Protein AF-A0A8H7IR29-F1 (afdb_monomer)

Secondary structure (DSSP, 8-state):
-HHHHIIIIIHHHHTSS--TT-HHHHHHHHTTT-HHHHHHHHHHHHHHHHHHTT----SHHHHHHHHHHHHHHHHTSHHHHTSHHHHHHHHHHHHHHHHTT-TTHHHHHHHHHHHHHH-S--TTS-HHHHHHHHHHHHHHHHHH-PPPPHHHHHHHSTT-TTTS-GGGSPPPPPPPPPP---PPPPP-PPPPPPPPPPPPPPPPPPPPPPP-

Radius of gyration: 26.42 Å; Cα contacts (8 Å, |Δi|>4): 183; chains: 1; bounding box: 78×37×74 Å

Solvent-accessible surface area (backbone atoms only — not comparable to full-atom values): 12699 Å² total; per-residue (Å²): 110,50,70,56,46,30,60,69,46,46,38,32,57,76,66,77,55,77,58,94,81,52,52,65,53,56,50,61,66,55,28,80,84,23,65,26,29,40,23,14,50,44,13,32,27,38,47,51,50,19,59,74,68,73,45,84,74,82,58,20,66,59,25,40,55,50,13,52,55,43,46,56,58,36,59,74,36,78,75,53,46,72,34,67,58,48,51,51,22,40,52,32,47,20,52,37,23,52,76,66,74,38,79,63,22,59,60,34,47,52,49,50,54,52,51,57,73,69,46,94,70,68,85,83,53,56,27,56,58,48,38,55,50,44,55,52,46,53,53,50,22,73,76,68,74,49,80,72,57,70,74,53,52,58,42,67,37,80,89,40,74,74,43,34,45,71,92,73,54,79,77,76,80,76,76,78,78,76,81,82,74,83,73,76,89,77,78,88,73,80,80,79,80,81,82,82,81,81,80,84,82,77,82,80,84,81,80,80,82,87,82,132

Sequence (212 aa):
MLLWHWTDEIARIALAVDYEGNGYRRLVAMCVENEGLLSAMLAVAASHRSKWMRATDTESSKYARKAIRHLQSQLQTPAAAKGEGVLATMLCLTSYEVFNGSRKWMMHYRAVAGWIRSQKDTSTLDPFFKTWIAMIETQMALNTGASLLPEIESWLDVGQSHAIDPFFHPAPPSPPPPPSTTAPPSSKTKSPPPPPAPPPRSASPSSPPPRH

InterPro domains:
  IPR021858 Fungal transcription factor [PF11951] (2-165)

Structure (mmCIF, N/CA/C/O backbone):
data_AF-A0A8H7IR29-F1
#
_entry.id   AF-A0A8H7IR29-F1
#
loop_
_atom_site.group_PDB
_atom_site.id
_atom_site.type_symbol
_atom_site.label_atom_id
_atom_site.label_alt_id
_atom_site.label_comp_id
_atom_site.label_asym_id
_atom_site.label_entity_id
_atom_site.label_seq_id
_atom_site.pdbx_PDB_ins_code
_atom_site.Cartn_x
_atom_site.Cartn_y
_atom_site.Cartn_z
_atom_site.occupancy
_atom_site.B_iso_or_equiv
_atom_site.auth_seq_id
_atom_site.auth_comp_id
_atom_site.auth_asym_id
_atom_site.auth_atom_id
_atom_site.pdbx_PDB_model_num
ATOM 1 N N . MET A 1 1 ? 3.673 -16.170 -13.861 1.00 77.69 1 MET A N 1
ATOM 2 C CA . MET A 1 1 ? 5.004 -15.641 -13.478 1.00 77.69 1 MET A CA 1
ATOM 3 C C . MET A 1 1 ? 4.956 -14.443 -12.527 1.00 77.69 1 MET A C 1
ATOM 5 O O . MET A 1 1 ? 5.696 -14.480 -11.565 1.00 77.69 1 MET A O 1
ATOM 9 N N . LEU A 1 2 ? 4.152 -13.387 -12.739 1.00 86.88 2 LEU A N 1
ATOM 10 C CA . LEU A 1 2 ? 4.190 -12.204 -11.848 1.00 86.88 2 LEU A CA 1
ATOM 11 C C . LEU A 1 2 ? 3.653 -12.456 -10.427 1.00 86.88 2 LEU A C 1
ATOM 13 O O . LEU A 1 2 ? 4.249 -11.975 -9.476 1.00 86.88 2 LEU A O 1
ATOM 17 N N . LEU A 1 3 ? 2.584 -13.245 -10.270 1.00 86.06 3 LEU A N 1
ATOM 18 C CA . LEU A 1 3 ? 2.113 -13.674 -8.942 1.00 86.06 3 LEU A CA 1
ATOM 19 C C . LEU A 1 3 ? 3.141 -14.548 -8.209 1.00 86.06 3 LEU A C 1
ATOM 21 O O . LEU A 1 3 ? 3.293 -14.428 -7.005 1.00 86.06 3 LEU A O 1
ATOM 25 N N . TRP A 1 4 ? 3.886 -15.374 -8.943 1.00 86.81 4 TRP A N 1
ATOM 26 C CA . TRP A 1 4 ? 4.991 -16.151 -8.377 1.00 86.81 4 TRP A CA 1
ATOM 27 C C . TRP A 1 4 ? 6.163 -15.244 -7.962 1.00 86.81 4 TRP A C 1
ATOM 29 O O . TRP A 1 4 ? 6.679 -15.343 -6.859 1.00 86.81 4 TRP A O 1
ATOM 39 N N . HIS A 1 5 ? 6.507 -14.254 -8.793 1.00 86.69 5 HIS A N 1
ATOM 40 C CA . HIS A 1 5 ? 7.482 -13.217 -8.430 1.00 86.69 5 HIS A CA 1
ATOM 41 C C . HIS A 1 5 ? 7.055 -12.436 -7.173 1.00 86.69 5 HIS A C 1
ATOM 43 O O . HIS A 1 5 ? 7.892 -12.021 -6.376 1.00 86.69 5 HIS A O 1
ATOM 49 N N . TRP A 1 6 ? 5.749 -12.240 -6.971 1.00 84.75 6 TRP A N 1
ATOM 50 C CA . TRP A 1 6 ? 5.234 -11.640 -5.744 1.00 84.75 6 TRP A CA 1
ATOM 51 C C . TRP A 1 6 ? 5.513 -12.511 -4.513 1.00 84.75 6 TRP A C 1
ATOM 53 O O . TRP A 1 6 ? 6.040 -12.005 -3.525 1.00 84.75 6 TRP A O 1
ATOM 63 N N . THR A 1 7 ? 5.167 -13.800 -4.557 1.00 82.81 7 THR A N 1
ATOM 64 C CA . THR A 1 7 ? 5.298 -14.695 -3.396 1.00 82.81 7 THR A CA 1
ATOM 65 C C . THR A 1 7 ? 6.744 -14.972 -3.008 1.00 82.81 7 THR A C 1
ATOM 67 O O . THR A 1 7 ? 7.029 -15.088 -1.814 1.00 82.81 7 THR A O 1
ATOM 70 N N . ASP A 1 8 ? 7.636 -15.050 -3.995 1.00 83.19 8 ASP A N 1
ATOM 71 C CA . ASP A 1 8 ? 9.005 -15.533 -3.794 1.00 83.19 8 ASP A CA 1
ATOM 72 C C . ASP A 1 8 ? 9.995 -14.382 -3.570 1.00 83.19 8 ASP A C 1
ATOM 74 O O . ASP A 1 8 ? 10.921 -14.505 -2.769 1.00 83.19 8 ASP A O 1
ATOM 78 N N . GLU A 1 9 ? 9.771 -13.226 -4.207 1.00 84.25 9 GLU A N 1
ATOM 79 C CA . GLU A 1 9 ? 10.675 -12.077 -4.086 1.00 84.25 9 GLU A CA 1
ATOM 80 C C . GLU A 1 9 ? 10.049 -10.910 -3.327 1.00 84.25 9 GLU A C 1
ATOM 82 O O . GLU A 1 9 ? 10.620 -10.444 -2.342 1.00 84.25 9 GLU A O 1
ATOM 87 N N . ILE A 1 10 ? 8.869 -10.426 -3.738 1.00 82.25 10 ILE A N 1
ATOM 88 C CA . ILE A 1 10 ? 8.284 -9.223 -3.117 1.00 82.25 10 ILE A CA 1
ATOM 89 C C . ILE A 1 10 ? 7.940 -9.463 -1.654 1.00 82.25 10 ILE A C 1
ATOM 91 O O . ILE A 1 10 ? 8.348 -8.669 -0.812 1.00 82.25 10 ILE A O 1
ATOM 95 N N . ALA A 1 11 ? 7.217 -10.543 -1.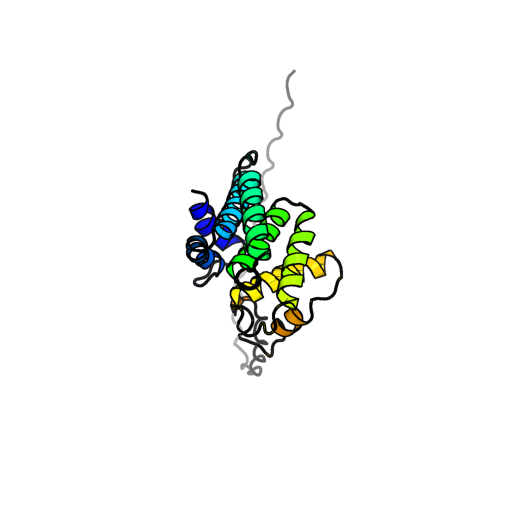345 1.00 77.06 11 ALA A N 1
ATOM 96 C CA . ALA A 1 11 ? 6.813 -10.839 0.024 1.00 77.06 11 ALA A CA 1
ATOM 97 C C . ALA A 1 11 ? 8.036 -10.921 0.948 1.00 77.06 11 ALA A C 1
ATOM 99 O O . ALA A 1 11 ? 8.026 -10.353 2.036 1.00 77.06 11 ALA A O 1
ATOM 100 N N . ARG A 1 12 ? 9.117 -11.544 0.473 1.00 70.69 12 ARG A N 1
ATOM 101 C CA . ARG A 1 12 ? 10.380 -11.678 1.198 1.00 70.69 12 ARG A CA 1
ATOM 102 C C . ARG A 1 12 ? 11.081 -10.338 1.438 1.00 70.69 12 ARG A C 1
ATOM 104 O O . ARG A 1 12 ? 11.558 -10.071 2.537 1.00 70.69 12 ARG A O 1
ATOM 111 N N . ILE A 1 13 ? 11.170 -9.500 0.407 1.00 69.31 13 ILE A N 1
ATOM 112 C CA . ILE A 1 13 ? 11.944 -8.250 0.448 1.00 69.31 13 ILE A CA 1
ATOM 113 C C . ILE A 1 13 ? 11.177 -7.137 1.170 1.00 69.31 13 ILE A C 1
ATOM 115 O O . ILE A 1 13 ? 11.799 -6.295 1.813 1.00 69.31 13 ILE A O 1
ATOM 119 N N . ALA A 1 14 ? 9.843 -7.139 1.112 1.00 67.19 14 ALA A N 1
ATOM 120 C CA . ALA A 1 14 ? 9.012 -6.069 1.662 1.00 67.19 14 ALA A CA 1
ATOM 121 C C . ALA A 1 14 ? 9.176 -5.862 3.179 1.00 67.19 14 ALA A C 1
ATOM 123 O O . ALA A 1 14 ? 8.966 -4.749 3.654 1.00 67.19 14 ALA A O 1
ATOM 124 N N . LEU A 1 15 ? 9.580 -6.899 3.920 1.00 59.56 15 LEU A N 1
ATOM 125 C CA . LEU A 1 15 ? 9.860 -6.825 5.360 1.00 59.56 15 LEU A CA 1
ATOM 126 C C . LEU A 1 15 ? 11.352 -6.970 5.691 1.00 59.56 15 LEU A C 1
ATOM 128 O O . LEU A 1 15 ? 11.711 -6.953 6.862 1.00 59.56 15 LEU A O 1
ATOM 132 N N . ALA A 1 16 ? 12.218 -7.159 4.685 1.00 58.47 16 ALA A N 1
ATOM 133 C CA . ALA A 1 16 ? 13.630 -7.553 4.825 1.00 58.47 16 ALA A CA 1
ATOM 134 C C . ALA A 1 16 ? 13.888 -8.831 5.666 1.00 58.47 16 ALA A C 1
ATOM 136 O O . ALA A 1 16 ? 15.036 -9.254 5.801 1.00 58.47 16 ALA A O 1
ATOM 137 N N . VAL A 1 17 ? 12.833 -9.468 6.180 1.00 58.56 17 VAL A N 1
ATOM 138 C CA . VAL A 1 17 ? 12.831 -10.684 6.991 1.00 58.56 17 VAL A CA 1
ATOM 139 C C . VAL A 1 17 ? 11.785 -11.626 6.405 1.00 58.56 17 VAL A C 1
ATOM 141 O O . VAL A 1 17 ? 10.609 -11.275 6.296 1.00 58.56 17 VAL A O 1
ATOM 144 N N . ASP A 1 18 ? 12.218 -12.827 6.021 1.00 65.31 18 ASP A N 1
ATOM 145 C CA . ASP A 1 18 ? 11.315 -13.880 5.566 1.00 65.31 18 ASP A CA 1
ATOM 146 C C . ASP A 1 18 ? 10.948 -14.796 6.727 1.00 65.31 18 ASP A C 1
ATOM 148 O O . ASP A 1 18 ? 11.817 -15.480 7.266 1.00 65.31 18 ASP A O 1
ATOM 152 N N . TYR A 1 19 ? 9.677 -14.822 7.113 1.00 67.19 19 TYR A N 1
ATOM 153 C CA . TYR A 1 19 ? 9.194 -15.708 8.166 1.00 67.19 19 TYR A CA 1
ATOM 154 C C . TYR A 1 19 ? 7.839 -16.316 7.810 1.00 6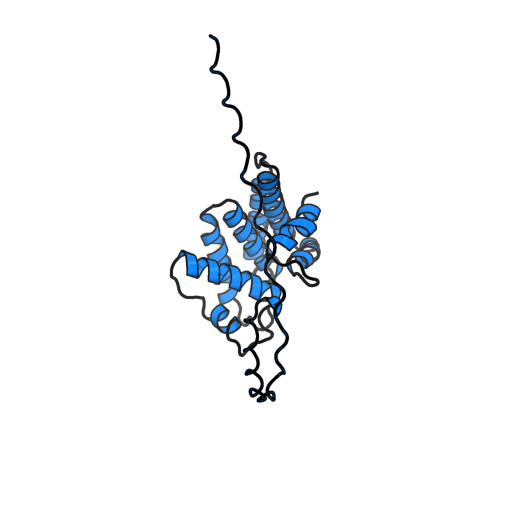7.19 19 TYR A C 1
ATOM 156 O O . TYR A 1 19 ? 7.070 -15.799 6.985 1.00 67.19 19 TYR A O 1
ATOM 164 N N . GLU A 1 20 ? 7.561 -17.457 8.437 1.00 63.69 20 GLU A N 1
ATOM 165 C CA . GLU A 1 20 ? 6.260 -18.109 8.379 1.00 63.69 20 GLU A CA 1
ATOM 166 C C . GLU A 1 20 ? 5.213 -17.198 9.032 1.00 63.69 20 GLU A C 1
ATOM 168 O O . GLU A 1 20 ? 5.368 -16.785 10.176 1.00 63.69 20 GLU A O 1
ATOM 173 N N . GLY A 1 21 ? 4.165 -16.842 8.286 1.00 69.31 21 GLY A N 1
ATOM 174 C CA . GLY A 1 21 ? 3.166 -15.862 8.730 1.00 69.31 21 GLY A CA 1
ATOM 175 C C . GLY A 1 21 ? 3.301 -14.472 8.104 1.00 69.31 21 GLY A C 1
ATOM 176 O O . GLY A 1 21 ? 2.428 -13.637 8.325 1.00 69.31 21 GLY A O 1
ATOM 177 N N . ASN A 1 22 ? 4.307 -14.236 7.254 1.00 74.25 22 ASN A N 1
ATOM 178 C CA . ASN A 1 22 ? 4.426 -13.007 6.469 1.00 74.25 22 ASN A CA 1
ATOM 179 C C . ASN A 1 22 ? 3.114 -12.674 5.722 1.00 74.25 22 ASN A C 1
ATOM 181 O O . ASN A 1 22 ? 2.729 -13.340 4.749 1.00 74.25 22 ASN A O 1
ATOM 185 N N . GLY A 1 23 ? 2.442 -11.606 6.160 1.00 80.06 23 GLY A N 1
ATOM 186 C CA . GLY A 1 23 ? 1.114 -11.241 5.672 1.00 80.06 23 GLY A CA 1
ATOM 187 C C . GLY A 1 23 ? 1.055 -10.857 4.190 1.00 80.06 23 GLY A C 1
ATOM 188 O O . GLY A 1 23 ? 0.001 -11.007 3.573 1.00 80.06 23 GLY A O 1
ATOM 189 N N . TYR A 1 24 ? 2.179 -10.503 3.552 1.00 84.56 24 TYR A N 1
ATOM 190 C CA . TYR A 1 24 ? 2.210 -10.232 2.108 1.00 84.56 24 TYR A CA 1
ATOM 191 C C . TYR A 1 24 ? 1.842 -11.460 1.266 1.00 84.56 24 TYR A C 1
ATOM 193 O O . TYR A 1 24 ? 1.309 -11.311 0.162 1.00 84.56 24 TYR A O 1
ATOM 201 N N . ARG A 1 25 ? 2.086 -12.681 1.769 1.00 85.25 25 ARG A N 1
ATOM 202 C CA . ARG A 1 25 ? 1.675 -13.921 1.085 1.00 85.25 25 ARG A CA 1
ATOM 203 C C . ARG A 1 25 ? 0.167 -14.147 1.169 1.00 85.25 25 ARG A C 1
ATOM 205 O O . ARG A 1 25 ? -0.431 -14.616 0.203 1.00 85.25 25 ARG A O 1
ATOM 212 N N . ARG A 1 26 ? -0.466 -13.751 2.281 1.00 84.31 26 ARG A N 1
ATOM 213 C CA . ARG A 1 26 ? -1.921 -13.883 2.495 1.00 84.31 26 ARG A CA 1
ATOM 214 C C . ARG A 1 26 ? -2.735 -13.049 1.499 1.00 84.31 26 ARG A C 1
ATOM 216 O O . ARG A 1 26 ? -3.844 -13.440 1.144 1.00 84.31 26 ARG A O 1
ATOM 223 N N . LEU A 1 27 ? -2.161 -11.966 0.970 1.00 89.25 27 LEU A N 1
ATOM 224 C CA . LEU A 1 27 ? -2.805 -11.117 -0.041 1.00 89.25 27 LEU A CA 1
ATOM 225 C C . LEU A 1 27 ? -3.177 -11.870 -1.327 1.00 89.25 27 LEU A C 1
ATOM 227 O O . LEU A 1 27 ? -4.122 -11.479 -2.010 1.00 89.25 27 LEU A O 1
ATOM 231 N N . VAL A 1 28 ? -2.489 -12.973 -1.644 1.00 89.50 28 VAL A N 1
ATOM 232 C CA . VAL A 1 28 ? -2.828 -13.814 -2.803 1.00 89.50 28 VAL A CA 1
ATOM 233 C C . VAL A 1 28 ? -4.239 -14.392 -2.673 1.00 89.50 28 VAL A C 1
ATOM 235 O O . VAL A 1 28 ? -4.982 -14.382 -3.650 1.00 89.50 28 VAL A O 1
ATOM 238 N N . ALA A 1 29 ? -4.643 -14.835 -1.478 1.00 87.75 29 ALA A N 1
ATOM 239 C CA . ALA A 1 29 ? -6.001 -15.333 -1.256 1.00 87.75 29 ALA A CA 1
ATOM 240 C C . ALA A 1 29 ? -7.040 -14.209 -1.418 1.00 87.75 29 ALA A C 1
ATOM 242 O O . ALA A 1 29 ? -8.066 -14.400 -2.065 1.00 87.75 29 ALA A O 1
ATOM 243 N N . MET A 1 30 ? -6.729 -13.003 -0.930 1.00 90.12 30 MET A N 1
ATOM 244 C CA . MET A 1 30 ? -7.608 -11.831 -1.053 1.00 90.12 30 MET A CA 1
ATOM 245 C C . MET A 1 30 ? -7.811 -11.370 -2.507 1.00 90.12 30 MET A C 1
ATOM 247 O O . MET A 1 30 ? -8.810 -10.725 -2.818 1.00 90.12 30 MET A O 1
ATOM 251 N N . CYS A 1 31 ? -6.888 -11.698 -3.417 1.00 91.38 31 CYS A N 1
ATOM 252 C CA . CYS A 1 31 ? -7.012 -11.359 -4.838 1.00 91.38 31 CYS A CA 1
ATOM 253 C C . CYS A 1 31 ? -8.193 -12.047 -5.525 1.00 91.38 31 CYS A C 1
ATOM 255 O O . CYS A 1 31 ? -8.681 -11.524 -6.526 1.00 91.38 31 CYS A O 1
ATOM 257 N N . VAL A 1 32 ? -8.635 -13.203 -5.015 1.00 88.56 32 VAL A N 1
ATOM 258 C CA . VAL A 1 32 ? -9.764 -13.956 -5.585 1.00 88.56 32 VAL A CA 1
ATOM 259 C C . VAL A 1 32 ? -11.041 -13.116 -5.559 1.00 88.56 32 VAL A C 1
ATOM 261 O O . VAL A 1 32 ? -11.815 -13.136 -6.510 1.00 88.56 32 VAL A O 1
ATOM 264 N N . GLU A 1 33 ? -11.221 -12.326 -4.503 1.00 88.12 33 GLU A N 1
ATOM 265 C CA . GLU A 1 33 ? -12.413 -11.502 -4.285 1.00 88.12 33 GLU A CA 1
ATOM 266 C C . GLU A 1 33 ? -12.181 -10.022 -4.624 1.00 88.12 33 GLU A C 1
ATOM 268 O O . GLU A 1 33 ? -13.117 -9.221 -4.634 1.00 88.12 33 GLU A O 1
ATOM 273 N N . ASN A 1 34 ? -10.935 -9.627 -4.911 1.00 91.75 34 ASN A N 1
ATOM 274 C CA . ASN A 1 34 ? -10.580 -8.239 -5.172 1.00 91.75 34 ASN A CA 1
ATOM 275 C C . ASN A 1 34 ? -9.659 -8.094 -6.394 1.00 91.75 34 ASN A C 1
ATOM 277 O O . ASN A 1 34 ? -8.430 -8.118 -6.306 1.00 91.75 34 ASN A O 1
ATOM 281 N N . GLU A 1 35 ? -10.272 -7.856 -7.557 1.00 93.81 35 GLU A N 1
ATOM 282 C CA . GLU A 1 35 ? -9.543 -7.618 -8.809 1.00 93.81 35 GLU A CA 1
ATOM 283 C C . GLU A 1 35 ? -8.659 -6.359 -8.783 1.00 93.81 35 GLU A C 1
ATOM 285 O O . GLU A 1 35 ? -7.647 -6.285 -9.495 1.00 93.81 35 GLU A O 1
ATOM 290 N N . GLY A 1 36 ? -9.042 -5.356 -7.986 1.00 95.88 36 GLY A N 1
ATOM 291 C CA . GLY A 1 36 ? -8.262 -4.136 -7.788 1.00 95.88 36 GLY A CA 1
ATOM 292 C C . GLY A 1 36 ? -6.926 -4.444 -7.122 1.00 95.88 36 GLY A C 1
ATOM 293 O O . GLY A 1 36 ? -5.878 -4.042 -7.635 1.00 95.88 36 GLY A O 1
ATOM 294 N N . LEU A 1 37 ? -6.967 -5.249 -6.060 1.00 96.38 37 LEU A N 1
ATOM 295 C CA . LEU A 1 37 ? -5.801 -5.736 -5.334 1.00 96.38 37 LEU A CA 1
ATOM 296 C C . LEU A 1 37 ? -4.913 -6.592 -6.233 1.00 96.38 37 LEU A C 1
ATOM 298 O O . LEU A 1 37 ? -3.717 -6.321 -6.325 1.00 96.38 37 LEU A O 1
ATOM 302 N N . LEU A 1 38 ? -5.493 -7.550 -6.965 1.00 96.88 38 LEU A N 1
ATOM 303 C CA . LEU A 1 38 ? -4.742 -8.360 -7.927 1.00 96.88 38 LEU A CA 1
ATOM 304 C C . LEU A 1 38 ? -3.992 -7.472 -8.925 1.00 96.88 38 LEU A C 1
ATOM 306 O O . LEU A 1 38 ? -2.798 -7.649 -9.165 1.00 96.88 38 LEU A O 1
ATOM 310 N N . SER A 1 39 ? -4.682 -6.482 -9.489 1.00 98.06 39 SER A N 1
ATOM 311 C CA . SER A 1 39 ? -4.079 -5.548 -10.437 1.00 98.06 39 SER A CA 1
ATOM 312 C C . SER A 1 39 ? -2.961 -4.726 -9.784 1.00 98.06 39 SER A C 1
ATOM 314 O O . SER A 1 39 ? -1.915 -4.535 -10.396 1.00 98.06 39 SER A O 1
ATOM 316 N N . ALA A 1 40 ? -3.129 -4.270 -8.541 1.00 97.44 40 ALA A N 1
ATOM 317 C CA . ALA A 1 40 ? -2.099 -3.510 -7.836 1.00 97.44 40 ALA A CA 1
ATOM 318 C C . ALA A 1 40 ? -0.857 -4.370 -7.538 1.00 97.44 40 ALA A C 1
ATOM 320 O O . ALA A 1 40 ? 0.266 -3.938 -7.802 1.00 97.44 40 ALA A O 1
ATOM 321 N N . MET A 1 41 ? -1.054 -5.611 -7.083 1.00 96.44 41 MET A N 1
ATOM 322 C CA . MET A 1 41 ? 0.022 -6.578 -6.841 1.00 96.44 41 MET A CA 1
ATOM 323 C C . MET A 1 41 ? 0.803 -6.897 -8.118 1.00 96.44 41 MET A C 1
ATOM 325 O O . MET A 1 41 ? 2.034 -6.909 -8.110 1.00 96.44 41 MET A O 1
ATOM 329 N N . LEU A 1 42 ? 0.111 -7.089 -9.247 1.00 96.50 42 LEU A N 1
ATOM 330 C CA . LEU A 1 42 ? 0.757 -7.293 -10.546 1.00 96.50 42 LEU A CA 1
ATOM 331 C C . LEU A 1 42 ? 1.554 -6.063 -11.000 1.00 96.50 42 LEU A C 1
ATOM 333 O O . LEU A 1 42 ? 2.621 -6.227 -11.591 1.00 96.50 42 LEU A O 1
ATOM 337 N N . ALA A 1 43 ? 1.082 -4.849 -10.702 1.00 97.31 43 ALA A N 1
ATOM 338 C CA . ALA A 1 43 ? 1.813 -3.612 -10.983 1.00 97.31 43 ALA A CA 1
ATOM 339 C C . ALA A 1 43 ? 3.138 -3.548 -10.210 1.00 97.31 43 ALA A C 1
ATOM 341 O O . ALA A 1 43 ? 4.192 -3.314 -10.804 1.00 97.31 43 ALA A O 1
ATOM 342 N N . VAL A 1 44 ? 3.092 -3.807 -8.900 1.00 95.56 44 VAL A N 1
ATOM 343 C CA . VAL A 1 44 ? 4.282 -3.861 -8.038 1.00 95.56 44 VAL A CA 1
ATOM 344 C C . VAL A 1 44 ? 5.251 -4.937 -8.528 1.00 95.56 44 VAL A C 1
ATOM 346 O O . VAL A 1 44 ? 6.426 -4.647 -8.752 1.00 95.56 44 VAL A O 1
ATOM 349 N N . ALA A 1 45 ? 4.760 -6.159 -8.757 1.00 94.88 45 ALA A N 1
ATOM 350 C CA . ALA A 1 45 ? 5.586 -7.275 -9.204 1.00 94.88 45 ALA A CA 1
ATOM 351 C C . ALA A 1 45 ? 6.239 -6.998 -10.566 1.00 94.88 45 ALA A C 1
ATOM 353 O O . ALA A 1 45 ? 7.431 -7.249 -10.733 1.00 94.88 45 ALA A O 1
ATOM 354 N N . ALA A 1 46 ? 5.495 -6.446 -11.531 1.00 95.38 46 ALA A N 1
ATOM 355 C CA . ALA A 1 46 ? 6.032 -6.091 -12.844 1.00 95.38 46 ALA A CA 1
ATOM 356 C C . ALA A 1 46 ? 7.118 -5.010 -12.745 1.00 95.38 46 ALA A C 1
ATOM 358 O O . ALA A 1 46 ? 8.189 -5.172 -13.329 1.00 95.38 46 ALA A O 1
ATOM 359 N N . SER A 1 47 ? 6.868 -3.953 -11.964 1.00 94.69 47 SER A N 1
ATOM 360 C CA . SER A 1 47 ? 7.809 -2.844 -11.779 1.00 94.69 47 SER A CA 1
ATOM 361 C C . SER A 1 47 ? 9.088 -3.262 -11.055 1.00 94.69 47 SER A C 1
ATOM 363 O O . SER A 1 47 ? 10.188 -2.839 -11.407 1.00 94.69 47 SER A O 1
ATOM 365 N N . HIS A 1 48 ? 8.970 -4.108 -10.035 1.00 93.06 48 HIS A N 1
ATOM 366 C CA . HIS A 1 48 ? 10.138 -4.641 -9.348 1.00 93.06 48 HIS A CA 1
ATOM 367 C C . HIS A 1 48 ? 10.926 -5.582 -10.258 1.00 93.06 48 HIS A C 1
ATOM 369 O O . HIS A 1 48 ? 12.147 -5.479 -10.354 1.00 93.06 48 HIS A O 1
ATOM 375 N N . ARG A 1 49 ? 10.240 -6.504 -10.945 1.00 92.00 49 ARG A N 1
ATOM 376 C CA . ARG A 1 49 ? 10.889 -7.485 -11.816 1.00 92.00 49 ARG A CA 1
ATOM 377 C C . ARG A 1 49 ? 11.638 -6.815 -12.968 1.00 92.00 49 ARG A C 1
ATOM 379 O O . ARG A 1 49 ? 12.750 -7.238 -13.268 1.00 92.00 49 ARG A O 1
ATOM 386 N N . SER A 1 50 ? 11.073 -5.786 -13.602 1.00 92.75 50 SER A N 1
ATOM 387 C CA . SER A 1 50 ? 11.754 -5.053 -14.680 1.00 92.75 50 SER A CA 1
ATOM 388 C C . SER A 1 50 ? 13.063 -4.430 -14.189 1.00 92.75 50 SER A C 1
ATOM 390 O O . SER A 1 50 ? 14.105 -4.655 -14.799 1.00 92.75 50 SER A O 1
ATOM 392 N N . LYS A 1 51 ? 13.053 -3.765 -13.027 1.00 91.12 51 LYS A N 1
ATOM 393 C CA . LYS A 1 51 ? 14.259 -3.195 -12.399 1.00 91.12 51 LYS A CA 1
ATOM 394 C C . LYS A 1 51 ? 15.277 -4.256 -12.010 1.00 91.12 51 LYS A C 1
ATOM 396 O O . LYS A 1 51 ? 16.458 -4.093 -12.301 1.00 91.12 51 LYS A O 1
ATOM 401 N N . TRP A 1 52 ? 14.819 -5.351 -11.404 1.00 88.44 52 TRP A N 1
ATOM 402 C CA . TRP A 1 52 ? 15.669 -6.481 -11.028 1.00 88.44 52 TRP A CA 1
ATOM 403 C C . TRP A 1 52 ? 16.398 -7.067 -12.242 1.00 88.44 52 TRP A C 1
ATOM 405 O O . TRP A 1 52 ? 17.604 -7.288 -12.208 1.00 88.44 52 TRP A O 1
ATOM 415 N N . MET A 1 53 ? 15.677 -7.243 -13.352 1.00 91.81 53 MET A N 1
ATOM 416 C CA . MET A 1 53 ? 16.235 -7.723 -14.619 1.00 91.81 53 MET A CA 1
ATOM 417 C C . MET A 1 53 ? 16.945 -6.625 -15.428 1.00 91.81 53 MET A C 1
ATOM 419 O O . MET A 1 53 ? 17.446 -6.912 -16.512 1.00 91.81 53 MET A O 1
ATOM 423 N N . ARG A 1 54 ? 16.980 -5.378 -14.936 1.00 93.06 54 ARG A N 1
ATOM 424 C CA . ARG A 1 54 ? 17.503 -4.193 -15.642 1.00 93.06 54 ARG A CA 1
ATOM 425 C C . ARG A 1 54 ? 16.889 -3.996 -17.038 1.00 93.06 54 ARG A C 1
ATOM 427 O O . ARG A 1 54 ? 17.563 -3.567 -17.969 1.00 93.06 54 ARG A O 1
ATOM 434 N N . ALA A 1 55 ? 15.605 -4.315 -17.174 1.00 93.12 55 ALA A N 1
ATOM 435 C CA . ALA A 1 55 ? 14.830 -4.194 -18.402 1.00 93.12 55 ALA A CA 1
ATOM 436 C C . ALA A 1 55 ? 13.880 -2.988 -18.353 1.00 93.12 55 ALA A C 1
ATOM 438 O O . ALA A 1 55 ? 13.496 -2.518 -17.280 1.00 93.12 55 ALA A O 1
ATOM 439 N N . THR A 1 56 ? 13.458 -2.506 -19.524 1.00 92.50 56 THR A N 1
ATOM 440 C CA . THR A 1 56 ? 12.424 -1.469 -19.630 1.00 92.50 56 THR A CA 1
ATOM 441 C C . THR A 1 56 ? 11.096 -1.977 -19.072 1.00 92.50 56 THR A C 1
ATOM 443 O O . THR A 1 56 ? 10.637 -3.065 -19.416 1.00 92.50 56 THR A O 1
ATOM 446 N N . ASP A 1 57 ? 10.456 -1.173 -18.225 1.00 93.19 57 ASP A N 1
ATOM 447 C CA . ASP A 1 57 ? 9.132 -1.479 -17.693 1.00 93.19 57 ASP A CA 1
ATOM 448 C C . ASP A 1 57 ? 8.035 -1.117 -18.701 1.00 93.19 57 ASP A C 1
ATOM 450 O O . ASP A 1 57 ? 7.777 0.059 -18.961 1.00 93.19 57 ASP A O 1
ATOM 454 N N . THR A 1 58 ? 7.384 -2.130 -19.271 1.00 91.94 58 THR A N 1
ATOM 455 C CA . THR A 1 58 ? 6.313 -1.947 -20.261 1.00 91.94 58 THR A CA 1
ATOM 456 C C . THR A 1 58 ? 4.918 -2.253 -19.713 1.00 91.94 58 THR A C 1
ATOM 458 O O . THR A 1 58 ? 3.928 -1.729 -20.224 1.00 91.94 58 THR A O 1
ATOM 461 N N . GLU A 1 59 ? 4.815 -3.051 -18.646 1.00 94.06 59 GLU A N 1
ATOM 462 C CA . GLU A 1 59 ? 3.540 -3.633 -18.208 1.00 94.06 59 GLU A CA 1
ATOM 463 C C . GLU A 1 59 ? 3.000 -3.028 -16.909 1.00 94.06 59 GLU A C 1
ATOM 465 O O . GLU A 1 59 ? 1.782 -2.995 -16.709 1.00 94.06 59 GLU A O 1
ATOM 470 N N . SER A 1 60 ? 3.854 -2.531 -16.008 1.00 96.19 60 SER A N 1
ATOM 471 C CA . SER A 1 60 ? 3.407 -2.159 -14.659 1.00 96.19 60 SER A CA 1
ATOM 472 C C . SER A 1 60 ? 2.362 -1.036 -14.671 1.00 96.19 60 SER A C 1
ATOM 474 O O . SER A 1 60 ? 1.340 -1.116 -13.986 1.00 96.19 60 SER A O 1
ATOM 476 N N . SER A 1 61 ? 2.539 -0.046 -15.551 1.00 95.56 61 SER A N 1
ATOM 477 C CA . SER A 1 61 ? 1.616 1.084 -15.696 1.00 95.56 61 SER A CA 1
ATOM 478 C C . SER A 1 61 ? 0.208 0.656 -16.125 1.00 95.56 61 SER A C 1
ATOM 480 O O . SER A 1 61 ? -0.785 1.257 -15.710 1.00 95.56 61 SER A O 1
ATOM 482 N N . LYS A 1 62 ? 0.093 -0.405 -16.934 1.00 97.38 62 LYS A N 1
ATOM 483 C CA . LYS A 1 62 ? -1.192 -0.960 -17.378 1.00 97.38 62 LYS A CA 1
ATOM 484 C C . LYS A 1 62 ? -1.956 -1.549 -16.196 1.00 97.38 62 LYS A C 1
ATOM 486 O O . LYS A 1 62 ? -3.145 -1.258 -16.044 1.00 97.38 62 LYS A O 1
ATOM 491 N N . TYR A 1 63 ? -1.271 -2.317 -15.353 1.00 98.12 63 TYR A N 1
ATOM 492 C CA . TYR A 1 63 ? -1.846 -2.896 -14.144 1.00 98.12 63 TYR A CA 1
ATOM 493 C C . TYR A 1 63 ? -2.196 -1.828 -13.102 1.00 98.12 63 TYR A C 1
ATOM 495 O O . TYR A 1 63 ? -3.309 -1.846 -12.579 1.00 98.12 63 TYR A O 1
ATOM 503 N N . ALA A 1 64 ? -1.332 -0.829 -12.896 1.00 97.44 64 ALA A N 1
ATOM 504 C CA . ALA A 1 64 ? -1.599 0.286 -11.986 1.00 97.44 64 ALA A CA 1
ATOM 505 C C . ALA A 1 64 ? -2.851 1.075 -12.408 1.00 97.44 64 ALA A C 1
ATOM 507 O O . ALA A 1 64 ? -3.732 1.341 -11.592 1.00 97.44 64 ALA A O 1
ATOM 508 N N . ARG A 1 65 ? -3.002 1.372 -13.709 1.00 97.19 65 ARG A N 1
ATOM 509 C CA . ARG A 1 65 ? -4.224 2.003 -14.239 1.00 97.19 65 ARG A CA 1
ATOM 510 C C . ARG A 1 65 ? -5.467 1.145 -14.015 1.00 97.19 65 ARG A C 1
ATOM 512 O O . ARG A 1 65 ? -6.527 1.694 -13.725 1.00 97.19 65 ARG A O 1
ATOM 519 N N . LYS A 1 66 ? -5.366 -0.181 -14.174 1.00 97.94 66 LYS A N 1
ATOM 520 C CA . LYS A 1 66 ? -6.488 -1.091 -13.899 1.00 97.94 66 LYS A CA 1
ATOM 521 C C . LYS A 1 66 ? -6.863 -1.035 -12.414 1.00 97.94 66 LYS A C 1
ATOM 523 O O . LYS A 1 66 ? -8.025 -0.785 -12.116 1.00 97.94 66 LYS A O 1
ATOM 528 N N . ALA A 1 67 ? -5.889 -1.155 -11.513 1.00 97.88 67 ALA A N 1
ATOM 529 C CA . ALA A 1 67 ? -6.100 -1.072 -10.068 1.00 97.88 67 ALA A CA 1
ATOM 530 C C . ALA A 1 67 ? -6.790 0.234 -9.646 1.00 97.88 67 ALA A C 1
ATOM 532 O O . ALA A 1 67 ? -7.781 0.194 -8.923 1.00 97.88 67 ALA A O 1
ATOM 533 N N . ILE A 1 68 ? -6.332 1.382 -10.162 1.00 96.88 68 ILE A N 1
ATOM 534 C CA . ILE A 1 68 ? -6.928 2.694 -9.862 1.00 96.88 68 ILE A CA 1
ATOM 535 C C . ILE A 1 68 ? -8.400 2.753 -10.287 1.00 96.88 68 ILE A C 1
ATOM 537 O O . ILE A 1 68 ? -9.224 3.253 -9.526 1.00 96.88 68 ILE A O 1
ATOM 541 N N . ARG A 1 69 ? -8.760 2.215 -11.461 1.00 96.94 69 ARG A N 1
ATOM 542 C CA . ARG A 1 69 ? -10.164 2.185 -11.911 1.00 96.94 69 ARG A CA 1
ATOM 543 C C . ARG A 1 69 ? -11.052 1.335 -11.000 1.00 96.94 69 ARG A C 1
ATOM 545 O O . ARG A 1 69 ? -12.146 1.770 -10.655 1.00 96.94 69 ARG A O 1
ATOM 552 N N . HIS A 1 70 ? -10.586 0.152 -10.592 1.00 95.50 70 HIS A N 1
ATOM 553 C CA . HIS A 1 70 ? -11.333 -0.684 -9.642 1.00 95.50 70 HIS A CA 1
ATOM 554 C C . HIS A 1 70 ? -11.478 0.012 -8.287 1.00 95.50 70 HIS A C 1
ATOM 556 O O . HIS A 1 70 ? -12.579 0.064 -7.744 1.00 95.50 70 HIS A O 1
ATOM 562 N N . LEU A 1 71 ? -10.397 0.612 -7.783 1.00 94.81 71 LEU A N 1
ATOM 563 C CA . LEU A 1 71 ? -10.405 1.349 -6.525 1.00 94.81 71 LEU A CA 1
ATOM 564 C C . LEU A 1 71 ? -11.412 2.507 -6.558 1.00 94.81 71 LEU A C 1
ATOM 566 O O . LEU A 1 71 ? -12.206 2.655 -5.637 1.00 94.81 71 LEU A O 1
ATOM 570 N N . GLN A 1 72 ? -11.435 3.293 -7.638 1.00 94.25 72 GLN A N 1
ATOM 571 C CA . GLN A 1 72 ? -12.408 4.376 -7.816 1.00 94.25 72 GLN A CA 1
ATOM 572 C C . GLN A 1 72 ? -13.853 3.873 -7.746 1.00 94.25 72 GLN A C 1
ATOM 574 O O . GLN A 1 72 ? -14.676 4.494 -7.080 1.00 94.25 72 GLN A O 1
ATOM 579 N N . SER A 1 73 ? -14.155 2.740 -8.385 1.00 93.31 73 SER A N 1
ATOM 580 C CA . SER A 1 73 ? -15.486 2.128 -8.322 1.00 93.31 73 SER A CA 1
ATOM 581 C C . SER A 1 73 ? -15.840 1.653 -6.907 1.00 93.31 73 SER A C 1
ATOM 583 O O . SER A 1 73 ? -16.943 1.916 -6.432 1.00 93.31 73 SER A O 1
ATOM 585 N N . GLN A 1 74 ? -14.905 1.024 -6.188 1.00 92.19 74 GLN A N 1
ATOM 586 C CA . GLN A 1 74 ? -15.140 0.562 -4.814 1.00 92.19 74 GLN A CA 1
ATOM 587 C C . GLN A 1 74 ? -15.359 1.724 -3.837 1.00 92.19 74 GLN A C 1
ATOM 589 O O . GLN A 1 74 ? -16.223 1.642 -2.966 1.00 92.19 74 GLN A O 1
ATOM 594 N N . LEU A 1 75 ? -14.632 2.831 -4.011 1.00 90.69 75 LEU A N 1
ATOM 595 C CA . LEU A 1 75 ? -14.758 4.023 -3.167 1.00 90.69 75 LEU A CA 1
ATOM 596 C C . LEU A 1 75 ? -16.097 4.760 -3.336 1.00 90.69 75 LEU A C 1
ATOM 598 O O . LEU A 1 75 ? -16.480 5.520 -2.451 1.00 90.69 75 LEU A O 1
ATOM 602 N N . GLN A 1 76 ? -16.838 4.520 -4.423 1.00 91.94 76 GLN A N 1
ATOM 603 C CA . GLN A 1 76 ? -18.192 5.063 -4.604 1.00 91.94 76 GLN A CA 1
ATOM 604 C C . GLN A 1 76 ? -19.240 4.358 -3.729 1.00 91.94 76 GLN A C 1
ATOM 606 O O . GLN A 1 76 ? -20.335 4.884 -3.544 1.00 91.94 76 GLN A O 1
ATOM 611 N N . THR A 1 77 ? -18.918 3.184 -3.175 1.00 89.88 77 THR A N 1
ATOM 612 C CA . THR A 1 77 ? -19.838 2.394 -2.350 1.00 89.88 77 THR A CA 1
ATOM 613 C C . THR A 1 77 ? -19.349 2.363 -0.898 1.00 89.88 77 THR A C 1
ATOM 615 O O . THR A 1 77 ? -18.338 1.716 -0.621 1.00 89.88 77 THR A O 1
ATOM 618 N N . PRO A 1 78 ? -20.060 2.983 0.067 1.00 84.94 78 PRO A N 1
ATOM 619 C CA . PRO A 1 78 ? -19.578 3.118 1.447 1.00 84.94 78 PRO A CA 1
ATOM 620 C C . PRO A 1 78 ? -19.222 1.801 2.150 1.00 84.94 78 PRO A C 1
ATOM 622 O O . PRO A 1 78 ? -18.291 1.770 2.950 1.00 84.94 78 PRO A O 1
ATOM 625 N N . ALA A 1 79 ? -19.948 0.715 1.859 1.00 84.12 79 ALA A N 1
ATOM 626 C CA . ALA A 1 79 ? -19.663 -0.603 2.425 1.00 84.12 79 ALA A CA 1
ATOM 627 C C . ALA A 1 79 ? -18.362 -1.201 1.863 1.00 84.12 79 ALA A C 1
ATOM 629 O O . ALA A 1 79 ? -17.514 -1.657 2.625 1.00 84.12 79 ALA A O 1
ATOM 630 N N . ALA A 1 80 ? -18.168 -1.137 0.542 1.00 83.69 80 ALA A N 1
ATOM 631 C CA . ALA A 1 80 ? -16.967 -1.652 -0.114 1.00 83.69 80 ALA A CA 1
ATOM 632 C C . ALA A 1 80 ? -15.721 -0.827 0.241 1.00 83.69 80 ALA A C 1
ATOM 634 O O . ALA A 1 80 ? -14.649 -1.390 0.453 1.00 83.69 80 ALA A O 1
ATOM 635 N N . ALA A 1 81 ? -15.873 0.495 0.372 1.00 87.75 81 ALA A N 1
ATOM 636 C CA . ALA A 1 81 ? -14.791 1.421 0.696 1.00 87.75 81 ALA A CA 1
ATOM 637 C C . ALA A 1 81 ? -14.079 1.099 2.022 1.00 87.75 81 ALA A C 1
ATOM 639 O O . ALA A 1 81 ? -12.911 1.441 2.181 1.00 87.75 81 ALA A O 1
ATOM 640 N N . LYS A 1 82 ? -14.754 0.431 2.967 1.00 87.06 82 LYS A N 1
ATOM 641 C CA . LYS A 1 82 ? -14.201 0.062 4.281 1.00 87.06 82 LYS A CA 1
ATOM 642 C C . LYS A 1 82 ? -13.547 -1.319 4.324 1.00 87.06 82 LYS A C 1
ATOM 644 O O . LYS A 1 82 ? -13.027 -1.695 5.364 1.00 87.06 82 LYS A O 1
ATOM 649 N N . GLY A 1 83 ? -13.580 -2.082 3.235 1.00 89.81 83 GLY A N 1
ATOM 650 C CA . GLY A 1 83 ? -13.004 -3.424 3.212 1.00 89.81 83 GLY A CA 1
ATOM 651 C C . GLY A 1 83 ? -11.473 -3.414 3.206 1.00 89.81 83 GLY A C 1
ATOM 652 O O . GLY A 1 83 ? -10.845 -2.554 2.585 1.00 89.81 83 GLY A O 1
ATOM 653 N N . GLU A 1 84 ? -10.861 -4.431 3.813 1.00 91.81 84 GLU A N 1
ATOM 654 C CA . GLU A 1 84 ? -9.400 -4.603 3.816 1.00 91.81 84 GLU A CA 1
ATOM 655 C C . GLU A 1 84 ? -8.815 -4.754 2.405 1.00 91.81 84 GLU A C 1
ATOM 657 O O . GLU A 1 84 ? -7.693 -4.331 2.152 1.00 91.81 84 GLU A O 1
ATOM 662 N N . GLY A 1 85 ? -9.578 -5.276 1.439 1.00 93.50 85 GLY A N 1
ATOM 663 C CA . GLY A 1 85 ? -9.134 -5.334 0.044 1.00 93.50 85 GLY A CA 1
ATOM 664 C C . GLY A 1 85 ? -8.920 -3.948 -0.586 1.00 93.50 85 GLY A C 1
ATOM 665 O O . GLY A 1 85 ? -7.999 -3.770 -1.386 1.00 93.50 85 GLY A O 1
ATOM 666 N N . VAL A 1 86 ? -9.720 -2.945 -0.201 1.00 94.50 86 VAL A N 1
ATOM 667 C CA . VAL A 1 86 ? -9.534 -1.546 -0.628 1.00 94.50 86 VAL A CA 1
ATOM 668 C C . VAL A 1 86 ? -8.270 -0.971 0.006 1.00 94.50 86 VAL A C 1
ATOM 670 O O . VAL A 1 86 ? -7.440 -0.392 -0.699 1.00 94.50 86 VAL A O 1
ATOM 673 N N . LEU A 1 87 ? -8.079 -1.198 1.308 1.00 95.06 87 LEU A N 1
ATOM 674 C CA . LEU A 1 87 ? -6.865 -0.807 2.022 1.00 95.06 87 LEU A CA 1
ATOM 675 C C . LEU A 1 87 ? -5.609 -1.433 1.395 1.00 95.06 87 LEU A C 1
ATOM 677 O O . LEU A 1 87 ? -4.683 -0.713 1.027 1.00 95.06 87 LEU A O 1
ATOM 681 N N . ALA A 1 88 ? -5.603 -2.751 1.193 1.00 95.31 88 ALA A N 1
ATOM 682 C CA . ALA A 1 88 ? -4.504 -3.486 0.576 1.00 95.31 88 ALA A CA 1
ATOM 683 C C . ALA A 1 88 ? -4.180 -2.967 -0.834 1.00 95.31 88 ALA A C 1
ATOM 685 O O . ALA A 1 88 ? -3.011 -2.840 -1.201 1.00 95.31 88 ALA A O 1
ATOM 686 N N . THR A 1 89 ? -5.206 -2.609 -1.615 1.00 96.69 89 THR A N 1
ATOM 687 C CA . THR A 1 89 ? -5.032 -2.008 -2.946 1.00 96.69 89 THR A CA 1
ATOM 688 C C . THR A 1 89 ? -4.324 -0.655 -2.855 1.00 96.69 89 THR A C 1
ATOM 690 O O . THR A 1 89 ? -3.377 -0.406 -3.605 1.00 96.69 89 THR A O 1
ATOM 693 N N . MET A 1 90 ? -4.735 0.217 -1.926 1.00 96.62 90 MET A N 1
ATOM 694 C CA . MET A 1 90 ? -4.089 1.519 -1.704 1.00 96.62 90 MET A CA 1
ATOM 695 C C . MET A 1 90 ? -2.640 1.377 -1.223 1.00 96.62 90 MET A C 1
ATOM 697 O O . MET A 1 90 ? -1.761 2.101 -1.696 1.00 96.62 90 MET A O 1
ATOM 701 N N . LEU A 1 91 ? -2.372 0.423 -0.330 1.00 95.81 91 LEU A N 1
ATOM 702 C CA . LEU A 1 91 ? -1.026 0.127 0.163 1.00 95.81 91 LEU A CA 1
ATOM 703 C C . LEU A 1 91 ? -0.118 -0.390 -0.965 1.00 95.81 91 LEU A C 1
ATOM 705 O O . LEU A 1 91 ? 0.976 0.139 -1.158 1.00 95.81 91 LEU A O 1
ATOM 709 N N . CYS A 1 92 ? -0.601 -1.318 -1.799 1.00 95.94 92 CYS A N 1
ATOM 710 C CA . CYS A 1 92 ? 0.134 -1.787 -2.979 1.00 95.94 92 CYS A CA 1
ATOM 711 C C . CYS A 1 92 ? 0.442 -0.649 -3.964 1.00 95.94 92 CYS A C 1
ATOM 713 O O . CYS A 1 92 ? 1.557 -0.566 -4.478 1.00 95.94 92 CYS A O 1
ATOM 715 N N . LEU A 1 93 ? -0.518 0.248 -4.224 1.00 96.62 93 LEU A N 1
ATOM 716 C CA . LEU A 1 93 ? -0.296 1.418 -5.084 1.00 96.62 93 LEU A CA 1
ATOM 717 C C . LEU A 1 93 ? 0.722 2.394 -4.480 1.00 96.62 93 LEU A C 1
ATOM 719 O O . LEU A 1 93 ? 1.541 2.953 -5.208 1.00 96.62 93 LEU A O 1
ATOM 723 N N . THR A 1 94 ? 0.725 2.552 -3.155 1.00 95.25 94 THR A N 1
ATOM 724 C CA . THR A 1 94 ? 1.749 3.335 -2.450 1.00 95.25 94 THR A CA 1
ATOM 725 C C . THR A 1 94 ? 3.134 2.729 -2.679 1.00 95.25 94 THR A C 1
ATOM 727 O O . THR A 1 94 ? 4.028 3.424 -3.161 1.00 95.25 94 THR A O 1
ATOM 730 N N . SER A 1 95 ? 3.302 1.424 -2.437 1.00 92.50 95 SER A N 1
ATOM 731 C CA . SER A 1 95 ? 4.567 0.714 -2.675 1.00 92.50 95 SER A CA 1
ATOM 732 C C . SER A 1 95 ? 5.010 0.763 -4.137 1.00 92.50 95 SER A C 1
ATOM 734 O O . SER A 1 95 ? 6.191 0.960 -4.411 1.00 92.50 95 SER A O 1
ATOM 736 N N . TYR A 1 96 ? 4.079 0.639 -5.086 1.00 95.06 96 TYR A N 1
ATOM 737 C CA . TYR A 1 96 ? 4.366 0.770 -6.515 1.00 95.06 96 TYR A CA 1
ATOM 738 C C . TYR A 1 96 ? 5.001 2.127 -6.853 1.00 95.06 96 TYR A C 1
ATOM 740 O O . TYR A 1 96 ? 6.015 2.183 -7.552 1.00 95.06 96 TYR A O 1
ATOM 748 N N . GLU A 1 97 ? 4.439 3.227 -6.346 1.00 94.75 97 GLU A N 1
ATOM 749 C CA . GLU A 1 97 ? 4.988 4.564 -6.587 1.00 94.75 97 GLU A CA 1
ATOM 750 C C . GLU A 1 97 ? 6.336 4.766 -5.873 1.00 94.75 97 GLU A C 1
ATOM 752 O O . GLU A 1 97 ? 7.259 5.316 -6.479 1.00 94.75 97 GLU A O 1
ATOM 757 N N . VAL A 1 98 ? 6.488 4.261 -4.639 1.00 89.31 98 VAL A N 1
ATOM 758 C CA . VAL A 1 98 ? 7.764 4.291 -3.894 1.00 89.31 98 VAL A CA 1
ATOM 759 C C . VAL A 1 98 ? 8.859 3.562 -4.668 1.00 89.31 98 VAL A C 1
ATOM 761 O O . VAL A 1 98 ? 9.922 4.130 -4.909 1.00 89.31 98 VAL A O 1
ATOM 764 N N . PHE A 1 99 ? 8.598 2.341 -5.138 1.00 85.88 99 PHE A N 1
ATOM 765 C CA . PHE A 1 99 ? 9.576 1.577 -5.911 1.00 85.88 99 PHE A CA 1
ATOM 766 C C . PHE A 1 99 ? 9.951 2.267 -7.218 1.00 85.88 99 PHE A C 1
ATOM 768 O O . PHE A 1 99 ? 11.063 2.081 -7.708 1.00 85.88 99 PHE A O 1
ATOM 775 N N . ASN A 1 100 ? 9.045 3.040 -7.814 1.00 89.56 100 ASN A N 1
ATOM 776 C CA . ASN A 1 100 ? 9.318 3.844 -9.005 1.00 89.56 100 ASN A CA 1
ATOM 777 C C . ASN A 1 100 ? 10.024 5.175 -8.714 1.00 89.56 100 ASN A C 1
ATOM 779 O O . ASN A 1 100 ? 10.301 5.912 -9.657 1.00 89.56 100 ASN A O 1
ATOM 783 N N . GLY A 1 101 ? 10.303 5.507 -7.449 1.00 88.44 101 GLY A N 1
ATOM 784 C CA . GLY A 1 101 ? 10.864 6.807 -7.072 1.00 88.44 101 GLY A CA 1
ATOM 785 C C . GLY A 1 101 ? 9.922 7.978 -7.378 1.00 88.44 101 GLY A C 1
ATOM 786 O O . GLY A 1 101 ? 10.356 9.118 -7.528 1.00 88.44 101 GLY A O 1
ATOM 787 N N . SER A 1 102 ? 8.623 7.709 -7.516 1.00 91.88 102 SER A N 1
ATOM 788 C CA . SER A 1 102 ? 7.623 8.684 -7.938 1.00 91.88 102 SER A CA 1
ATOM 789 C C . SER A 1 102 ? 7.001 9.381 -6.739 1.00 91.88 102 SER A C 1
ATOM 791 O O . SER A 1 102 ? 6.495 8.738 -5.827 1.00 91.88 102 SER A O 1
ATOM 793 N N . ARG A 1 103 ? 6.912 10.716 -6.773 1.00 90.44 103 ARG A N 1
ATOM 794 C CA . ARG A 1 103 ? 6.293 11.520 -5.696 1.00 90.44 103 ARG A CA 1
ATOM 795 C C . ARG A 1 103 ? 4.787 11.282 -5.523 1.00 90.44 103 ARG A C 1
ATOM 797 O O . ARG A 1 103 ? 4.202 11.775 -4.560 1.00 90.44 103 ARG A O 1
ATOM 804 N N . LYS A 1 104 ? 4.147 10.540 -6.434 1.00 92.88 104 LYS A N 1
ATOM 805 C CA . LYS A 1 104 ? 2.717 10.208 -6.348 1.00 92.88 104 LYS A CA 1
ATOM 806 C C . LYS A 1 104 ? 2.392 9.307 -5.158 1.00 92.88 104 LYS A C 1
ATOM 808 O O . LYS A 1 104 ? 1.237 9.301 -4.735 1.00 92.88 104 LYS A O 1
ATOM 813 N N . TRP A 1 105 ? 3.388 8.630 -4.574 1.00 92.81 105 TRP A N 1
ATOM 814 C CA . TRP A 1 105 ? 3.209 7.823 -3.363 1.00 92.81 105 TRP A CA 1
ATOM 815 C C . TRP A 1 105 ? 2.512 8.611 -2.247 1.00 92.81 105 TRP A C 1
ATOM 817 O O . TRP A 1 105 ? 1.645 8.070 -1.569 1.00 92.81 105 TRP A O 1
ATOM 827 N N . MET A 1 106 ? 2.800 9.913 -2.120 1.00 92.12 106 MET A N 1
ATOM 828 C CA . MET A 1 106 ? 2.211 10.778 -1.094 1.00 92.12 106 MET A CA 1
ATOM 829 C C . MET A 1 106 ? 0.689 10.916 -1.246 1.00 92.12 106 MET A C 1
ATOM 831 O O . MET A 1 106 ? -0.027 11.038 -0.257 1.00 92.12 106 MET A O 1
ATOM 835 N N . MET A 1 107 ? 0.167 10.885 -2.477 1.00 93.12 107 MET A N 1
ATOM 836 C CA . MET A 1 107 ? -1.282 10.925 -2.705 1.00 93.12 107 MET A CA 1
ATOM 837 C C . MET A 1 107 ? -1.953 9.631 -2.241 1.00 93.12 107 MET A C 1
ATOM 839 O O . MET A 1 107 ? -3.004 9.689 -1.607 1.00 93.12 107 MET A O 1
ATOM 843 N N . HIS A 1 108 ? -1.338 8.477 -2.511 1.00 93.62 108 HIS A N 1
ATOM 844 C CA . HIS A 1 108 ? -1.851 7.187 -2.044 1.00 93.62 108 HIS A CA 1
ATOM 845 C C . HIS A 1 108 ? -1.744 7.055 -0.525 1.00 93.62 108 HIS A C 1
ATOM 847 O O . HIS A 1 108 ? -2.714 6.664 0.117 1.00 93.62 108 HIS A O 1
ATOM 853 N N . TYR A 1 109 ? -0.630 7.494 0.058 1.00 93.56 109 TYR A N 1
ATOM 854 C CA . TYR A 1 109 ? -0.464 7.573 1.504 1.00 93.56 109 TYR A CA 1
ATOM 855 C C . TYR A 1 109 ? -1.557 8.435 2.162 1.00 93.56 109 TYR A C 1
ATOM 857 O O . TYR A 1 109 ? -2.211 7.993 3.101 1.00 93.56 109 TYR A O 1
ATOM 865 N N . ARG A 1 110 ? -1.845 9.632 1.629 1.00 94.00 110 ARG A N 1
ATOM 866 C CA . ARG A 1 110 ? -2.939 10.478 2.143 1.00 94.00 110 ARG A CA 1
ATOM 867 C C . ARG A 1 110 ? -4.305 9.798 2.048 1.00 94.00 110 ARG A C 1
ATOM 869 O O . ARG A 1 110 ? -5.136 10.006 2.928 1.00 94.00 110 ARG A O 1
ATOM 876 N N . ALA A 1 111 ? -4.538 8.993 1.011 1.00 93.31 111 ALA A N 1
ATOM 877 C CA . ALA A 1 111 ? -5.759 8.200 0.899 1.00 93.31 111 ALA A CA 1
ATOM 878 C C . ALA A 1 111 ? -5.836 7.119 1.991 1.00 93.31 111 ALA A C 1
ATOM 880 O O . ALA A 1 111 ? -6.886 6.969 2.609 1.00 93.31 111 ALA A O 1
ATOM 881 N N . VAL A 1 112 ? -4.724 6.438 2.295 1.00 95.06 112 VAL A N 1
ATOM 882 C CA . VAL A 1 112 ? -4.628 5.488 3.419 1.00 95.06 112 VAL A CA 1
ATOM 883 C C . VAL A 1 112 ? -4.889 6.192 4.755 1.00 95.06 112 VAL A C 1
ATOM 885 O O . VAL A 1 112 ? -5.729 5.739 5.527 1.00 95.06 112 VAL A O 1
ATOM 888 N N . ALA A 1 113 ? -4.261 7.344 5.002 1.00 93.75 113 ALA A N 1
ATOM 889 C CA . ALA A 1 113 ? -4.495 8.145 6.206 1.00 93.75 113 ALA A CA 1
ATOM 890 C C . ALA A 1 113 ? -5.967 8.579 6.346 1.00 93.75 113 ALA A C 1
ATOM 892 O O . ALA A 1 113 ? -6.556 8.496 7.423 1.00 93.75 113 ALA A O 1
ATOM 893 N N . GLY A 1 114 ? -6.588 9.019 5.247 1.00 93.06 114 GLY A N 1
ATOM 894 C CA . GLY A 1 114 ? -8.013 9.348 5.211 1.00 93.06 114 GLY A CA 1
ATOM 895 C C . GLY A 1 114 ? -8.905 8.136 5.486 1.00 93.06 114 GLY A C 1
ATOM 896 O O . GLY A 1 114 ? -9.888 8.250 6.215 1.00 93.06 114 GLY A O 1
ATOM 897 N N . TRP A 1 115 ? -8.539 6.967 4.957 1.00 94.06 115 TRP A N 1
ATOM 898 C CA . TRP A 1 115 ? -9.246 5.717 5.212 1.00 94.06 115 TRP A CA 1
ATOM 899 C C . TRP A 1 115 ? -9.200 5.331 6.692 1.00 94.06 115 TRP A C 1
ATOM 901 O O . TRP A 1 115 ? -10.253 5.023 7.247 1.00 94.06 115 TRP A O 1
ATOM 911 N N . ILE A 1 116 ? -8.033 5.423 7.343 1.00 93.25 116 ILE A N 1
ATOM 912 C CA . ILE A 1 116 ? -7.858 5.135 8.780 1.00 93.25 116 ILE A CA 1
ATOM 913 C C . ILE A 1 116 ? -8.777 6.028 9.613 1.00 93.25 116 ILE A C 1
ATOM 915 O O . ILE A 1 116 ? -9.586 5.521 10.383 1.00 93.25 116 ILE A O 1
ATOM 919 N N . ARG A 1 117 ? -8.737 7.345 9.379 1.00 91.56 117 ARG A N 1
ATOM 920 C CA . ARG A 1 117 ? -9.586 8.325 10.083 1.00 91.56 117 ARG A CA 1
ATOM 921 C C . ARG A 1 117 ? -11.082 8.127 9.846 1.00 91.56 117 ARG A C 1
ATOM 923 O O . ARG A 1 117 ? -11.901 8.583 10.634 1.00 91.56 117 ARG A O 1
ATOM 930 N N . SER A 1 118 ? -11.455 7.491 8.735 1.00 90.44 118 SER A N 1
ATOM 931 C CA . SER A 1 118 ? -12.855 7.173 8.437 1.00 90.44 118 SER A CA 1
ATOM 932 C C . SER A 1 1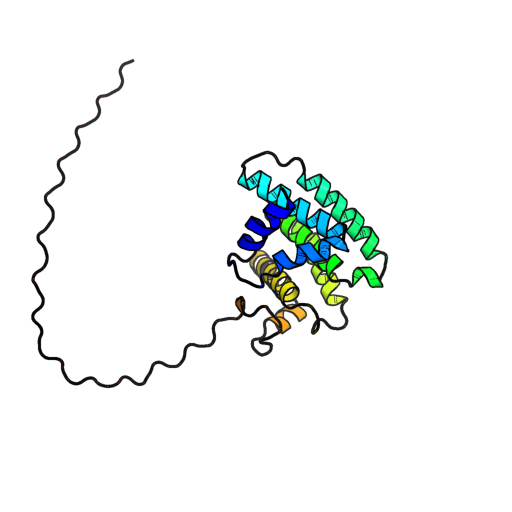18 ? -13.364 5.929 9.177 1.00 90.44 118 SER A C 1
ATOM 934 O O . SER A 1 118 ? -14.578 5.691 9.215 1.00 90.44 118 SER A O 1
ATOM 936 N N . GLN A 1 119 ? -12.461 5.129 9.756 1.00 88.50 119 GLN A N 1
ATOM 937 C CA . GLN A 1 119 ? -12.835 3.987 10.578 1.00 88.50 119 GLN A CA 1
ATOM 938 C C . GLN A 1 119 ? -13.296 4.459 11.954 1.00 88.50 119 GLN A C 1
ATOM 940 O O . GLN A 1 119 ? -12.687 5.323 12.574 1.00 88.50 119 GLN A O 1
ATOM 945 N N . LYS A 1 120 ? -14.396 3.874 12.437 1.00 84.00 120 LYS A N 1
ATOM 946 C CA . LYS A 1 120 ? -14.901 4.146 13.793 1.00 84.00 120 LYS A CA 1
ATOM 947 C C . LYS A 1 120 ? -14.027 3.500 14.864 1.00 84.00 120 LYS A C 1
ATOM 949 O O . LYS A 1 120 ? -13.940 4.016 15.969 1.00 84.00 120 LYS A O 1
ATOM 954 N N . ASP A 1 121 ? -13.443 2.357 14.526 1.00 85.06 121 ASP A N 1
ATOM 955 C CA . ASP A 1 121 ? -12.568 1.579 15.382 1.00 85.06 121 ASP A CA 1
ATOM 956 C C . ASP A 1 121 ? -11.568 0.831 14.493 1.00 85.06 121 ASP A C 1
ATOM 958 O O . ASP A 1 121 ? -11.950 0.241 13.482 1.00 85.06 121 ASP A O 1
ATOM 962 N N . THR A 1 122 ? -10.290 0.891 14.858 1.00 87.75 122 THR A N 1
ATOM 963 C CA . THR A 1 122 ? -9.198 0.182 14.179 1.00 87.75 122 THR A CA 1
ATOM 964 C C . THR A 1 122 ? -8.630 -0.947 15.034 1.00 87.75 122 THR A C 1
ATOM 966 O O . THR A 1 122 ? -7.706 -1.630 14.601 1.00 87.75 122 THR A O 1
ATOM 969 N N . SER A 1 123 ? -9.183 -1.202 16.224 1.00 85.12 123 SER A N 1
ATOM 970 C CA . SER A 1 123 ? -8.739 -2.264 17.132 1.00 85.12 123 SER A CA 1
ATOM 971 C C . SER A 1 123 ? -8.754 -3.640 16.458 1.00 85.12 123 SER A C 1
ATOM 973 O O . SER A 1 123 ? -7.799 -4.398 16.612 1.00 85.12 123 SER A O 1
ATOM 975 N N . THR A 1 124 ? -9.764 -3.895 15.623 1.00 84.88 124 THR A N 1
ATOM 976 C CA . THR A 1 124 ? -10.006 -5.158 14.909 1.00 84.88 124 T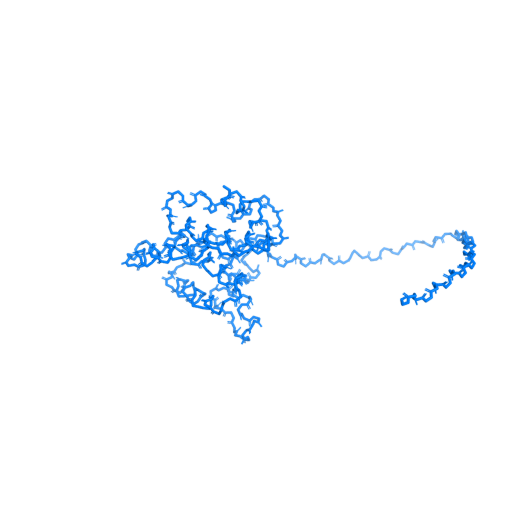HR A CA 1
ATOM 977 C C . THR A 1 124 ? -9.274 -5.294 13.574 1.00 84.88 124 THR A C 1
ATOM 979 O O . THR A 1 124 ? -9.325 -6.368 12.978 1.00 84.88 124 THR A O 1
ATOM 982 N N . LEU A 1 125 ? -8.599 -4.241 13.094 1.00 88.50 125 LEU A N 1
ATOM 983 C CA . LEU A 1 125 ? -7.826 -4.302 11.850 1.00 88.50 125 LEU A CA 1
ATOM 984 C C . LEU A 1 125 ? -6.685 -5.319 11.991 1.00 88.50 125 LEU A C 1
ATOM 986 O O . LEU A 1 125 ? -5.982 -5.300 13.007 1.00 88.50 125 LEU A O 1
ATOM 990 N N . ASP A 1 126 ? -6.492 -6.165 10.970 1.00 87.06 126 ASP A N 1
ATOM 991 C CA . ASP A 1 126 ? -5.464 -7.210 10.991 1.00 87.06 126 ASP A CA 1
ATOM 992 C C . ASP A 1 126 ? -4.079 -6.609 11.340 1.00 87.06 126 ASP A C 1
ATOM 994 O O . ASP A 1 126 ? -3.669 -5.605 10.733 1.00 87.06 126 ASP A O 1
ATOM 998 N N . PRO A 1 127 ? -3.341 -7.198 12.305 1.00 86.06 127 PRO A N 1
ATOM 999 C CA . PRO A 1 127 ? -2.022 -6.714 12.715 1.00 86.06 127 PRO A CA 1
ATO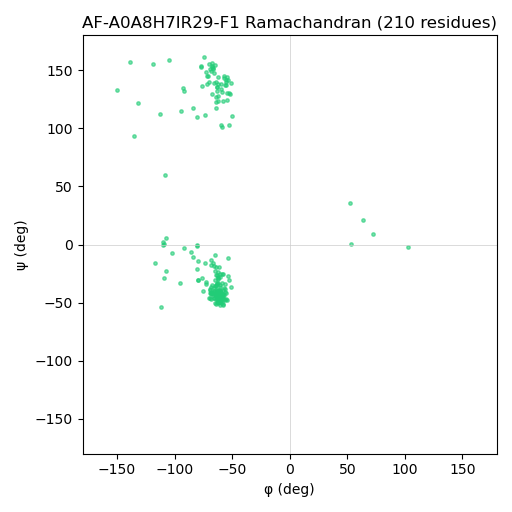M 1000 C C . PRO A 1 127 ? -1.037 -6.535 11.556 1.00 86.06 127 PRO A C 1
ATOM 1002 O O . PRO A 1 127 ? -0.209 -5.622 11.589 1.00 86.06 127 PRO A O 1
ATOM 1005 N N . PHE A 1 128 ? -1.145 -7.337 10.491 1.00 86.69 128 PHE A N 1
ATOM 1006 C CA . PHE A 1 128 ? -0.341 -7.166 9.282 1.00 86.69 128 PHE A CA 1
ATOM 1007 C C . PHE A 1 128 ? -0.556 -5.789 8.640 1.00 86.69 128 PHE A C 1
ATOM 1009 O O . PHE A 1 128 ? 0.411 -5.100 8.307 1.00 86.69 128 PHE A O 1
ATOM 1016 N N . PHE A 1 129 ? -1.810 -5.354 8.488 1.00 90.25 129 PHE A N 1
ATOM 1017 C CA . PHE A 1 129 ? -2.106 -4.053 7.892 1.00 90.25 129 PHE A CA 1
ATOM 1018 C C . PHE A 1 129 ? -1.655 -2.909 8.788 1.00 90.25 129 PHE A C 1
ATOM 1020 O O . PHE A 1 129 ? -1.069 -1.953 8.282 1.00 90.25 129 PHE A O 1
ATOM 1027 N N . LYS A 1 130 ? -1.854 -3.021 10.107 1.00 90.56 130 LYS A N 1
ATOM 1028 C CA . LYS A 1 130 ? -1.337 -2.031 11.064 1.00 90.56 130 LYS A CA 1
ATOM 1029 C C . LYS A 1 130 ? 0.183 -1.903 10.966 1.00 90.56 130 LYS A C 1
ATOM 1031 O O . LYS A 1 130 ? 0.692 -0.790 10.899 1.00 90.56 130 LYS A O 1
ATOM 1036 N N . THR A 1 131 ? 0.890 -3.027 10.846 1.00 87.69 131 THR A N 1
ATOM 1037 C CA . THR A 1 131 ? 2.351 -3.070 10.660 1.00 87.69 131 THR A CA 1
ATOM 1038 C C . THR A 1 131 ? 2.780 -2.379 9.369 1.00 87.69 131 THR A C 1
ATOM 1040 O O . THR A 1 131 ? 3.661 -1.520 9.381 1.00 87.69 131 THR A O 1
ATOM 1043 N N . TRP A 1 132 ? 2.142 -2.708 8.243 1.00 89.88 132 TRP A N 1
ATOM 1044 C CA . TRP A 1 132 ? 2.479 -2.105 6.953 1.00 89.88 132 TRP A CA 1
ATOM 1045 C C . TRP A 1 132 ? 2.212 -0.593 6.951 1.00 89.88 132 TRP A C 1
ATOM 1047 O O . TRP A 1 132 ? 3.050 0.191 6.501 1.00 89.88 132 TRP A O 1
ATOM 1057 N N . ILE A 1 133 ? 1.079 -0.169 7.510 1.00 92.56 133 ILE A N 1
ATOM 1058 C CA . ILE A 1 133 ? 0.740 1.246 7.668 1.00 92.56 133 ILE A CA 1
ATOM 1059 C C . ILE A 1 133 ? 1.779 1.953 8.542 1.00 92.56 133 ILE A C 1
ATOM 1061 O O . ILE A 1 133 ? 2.301 2.985 8.124 1.00 92.56 133 ILE A O 1
ATOM 1065 N N . ALA A 1 134 ? 2.107 1.396 9.710 1.00 90.38 134 ALA A N 1
ATOM 1066 C CA . ALA A 1 134 ? 3.085 1.977 10.623 1.00 90.38 134 ALA A CA 1
ATOM 1067 C C . ALA A 1 134 ? 4.452 2.143 9.947 1.00 90.38 134 ALA A C 1
ATOM 1069 O O . ALA A 1 134 ? 5.054 3.208 10.033 1.00 90.38 134 ALA A O 1
ATOM 1070 N N . MET A 1 135 ? 4.898 1.148 9.175 1.00 88.19 135 MET A N 1
ATOM 1071 C CA . MET A 1 135 ? 6.142 1.240 8.411 1.00 88.19 135 MET A CA 1
ATOM 1072 C C . MET A 1 135 ? 6.126 2.399 7.398 1.00 88.19 135 MET A C 1
ATOM 1074 O O . MET A 1 135 ? 7.103 3.144 7.302 1.00 88.19 135 MET A O 1
ATOM 1078 N N . ILE A 1 136 ? 5.035 2.571 6.640 1.00 90.38 136 ILE A N 1
ATOM 1079 C CA . ILE A 1 136 ? 4.906 3.683 5.681 1.00 90.38 136 ILE A CA 1
ATOM 1080 C C . ILE A 1 136 ? 4.858 5.028 6.416 1.00 90.38 136 ILE A C 1
ATOM 1082 O O . ILE A 1 136 ? 5.501 5.982 5.981 1.00 90.38 136 ILE A O 1
ATOM 1086 N N . GLU A 1 137 ? 4.126 5.105 7.525 1.00 91.38 137 GLU A N 1
ATOM 1087 C CA . GLU A 1 137 ? 4.004 6.304 8.355 1.00 91.38 137 GLU A CA 1
ATOM 1088 C C . GLU A 1 137 ? 5.358 6.740 8.912 1.00 91.38 137 GLU A C 1
ATOM 1090 O O . GLU A 1 137 ? 5.744 7.896 8.760 1.00 91.38 137 GLU A O 1
ATOM 1095 N N . THR A 1 138 ? 6.119 5.812 9.494 1.00 88.75 138 THR A N 1
ATOM 1096 C CA . THR A 1 138 ? 7.462 6.091 10.004 1.00 88.75 138 THR A CA 1
ATOM 1097 C C . THR A 1 138 ? 8.369 6.594 8.884 1.00 88.75 138 THR A C 1
ATOM 1099 O O . THR A 1 138 ? 9.068 7.587 9.063 1.00 88.75 138 THR A O 1
ATOM 1102 N N . GLN A 1 139 ? 8.332 5.977 7.698 1.00 87.12 139 GLN A N 1
ATOM 1103 C CA . GLN A 1 139 ? 9.100 6.467 6.548 1.00 87.12 139 GLN A CA 1
ATOM 1104 C C . GLN A 1 139 ? 8.655 7.869 6.111 1.00 87.12 139 GLN A C 1
ATOM 1106 O O . GLN A 1 139 ? 9.495 8.702 5.769 1.00 87.12 139 GLN A O 1
ATOM 1111 N N . MET A 1 140 ? 7.354 8.156 6.117 1.00 91.44 140 MET A N 1
ATOM 1112 C CA . MET A 1 140 ? 6.816 9.479 5.802 1.00 91.44 140 MET A CA 1
ATOM 1113 C C . MET A 1 140 ? 7.309 10.524 6.811 1.00 91.44 140 MET A C 1
ATOM 1115 O O . MET A 1 140 ? 7.859 11.549 6.397 1.00 91.44 140 MET A O 1
ATOM 1119 N N . ALA A 1 141 ? 7.185 10.246 8.109 1.00 90.50 141 ALA A N 1
ATOM 1120 C CA . ALA A 1 141 ? 7.635 11.117 9.189 1.00 90.50 141 ALA A CA 1
ATOM 1121 C C . ALA A 1 141 ? 9.142 11.389 9.100 1.00 90.50 141 ALA A C 1
ATOM 1123 O O . ALA A 1 141 ? 9.560 12.546 9.104 1.00 90.50 141 ALA A O 1
ATOM 1124 N N . LEU A 1 142 ? 9.958 10.349 8.891 1.00 88.81 142 LEU A N 1
ATOM 1125 C CA . LEU A 1 142 ? 11.409 10.484 8.718 1.00 88.81 142 LEU A CA 1
ATOM 1126 C C . LEU A 1 142 ? 11.784 11.357 7.512 1.00 88.81 142 LEU A C 1
ATOM 1128 O O . LEU A 1 142 ? 12.719 12.148 7.592 1.00 88.81 142 LEU A O 1
ATOM 1132 N N . ASN A 1 143 ? 11.059 11.237 6.397 1.00 86.00 143 ASN A N 1
ATOM 1133 C CA . ASN A 1 143 ? 11.359 11.989 5.175 1.00 86.00 143 ASN A CA 1
ATOM 1134 C C . ASN A 1 143 ? 10.840 13.436 5.187 1.00 86.00 143 ASN A C 1
ATOM 1136 O O . ASN A 1 143 ? 11.299 14.252 4.389 1.00 86.00 143 ASN A O 1
ATOM 1140 N N . THR A 1 144 ? 9.853 13.754 6.026 1.00 88.31 144 THR A N 1
ATOM 1141 C CA . THR A 1 144 ? 9.163 15.059 6.011 1.00 88.31 144 THR A CA 1
ATOM 1142 C C . THR A 1 144 ? 9.339 15.867 7.294 1.00 88.31 144 THR A C 1
ATOM 1144 O O . THR A 1 144 ? 9.058 17.064 7.287 1.00 88.31 144 THR A O 1
ATOM 1147 N N . GLY A 1 145 ? 9.786 15.237 8.382 1.00 90.94 145 GLY A N 1
ATOM 1148 C CA . GLY A 1 145 ? 9.824 15.829 9.719 1.00 90.94 145 GLY A CA 1
ATOM 1149 C C . GLY A 1 145 ? 8.447 15.984 10.374 1.00 90.94 145 GLY A C 1
ATOM 1150 O O . GLY A 1 145 ? 8.344 16.658 11.395 1.00 90.94 145 GLY A O 1
ATOM 1151 N N . ALA A 1 146 ? 7.386 15.415 9.792 1.00 91.25 146 ALA A N 1
ATOM 1152 C CA . ALA A 1 146 ? 6.045 15.451 10.367 1.00 91.25 146 ALA A CA 1
ATOM 1153 C C . ALA A 1 146 ? 5.894 14.451 11.526 1.00 91.25 146 ALA A C 1
ATOM 1155 O O . ALA A 1 146 ? 6.554 13.413 11.551 1.00 91.25 146 ALA A O 1
ATOM 1156 N N . SER A 1 147 ? 4.986 14.745 12.459 1.00 91.38 147 SER A N 1
ATOM 1157 C CA . SER A 1 147 ? 4.570 13.792 13.493 1.00 91.38 147 SER A CA 1
ATOM 1158 C C . SER A 1 147 ? 3.749 12.645 12.902 1.00 91.38 147 SER A C 1
ATOM 1160 O O . SER A 1 147 ? 3.091 12.814 11.872 1.00 91.38 147 SER A O 1
ATOM 1162 N N . LEU A 1 148 ? 3.760 11.502 13.592 1.00 90.88 148 LEU A N 1
ATOM 1163 C CA . LEU A 1 148 ? 2.914 10.356 13.263 1.00 90.88 148 LEU A CA 1
ATOM 1164 C C . LEU A 1 148 ? 1.429 10.704 13.446 1.00 90.88 148 LEU A C 1
ATOM 1166 O O . LEU A 1 148 ? 1.065 11.558 14.258 1.00 90.88 148 LEU A O 1
ATOM 1170 N N . LEU A 1 149 ? 0.557 10.006 12.721 1.00 90.31 149 LEU A N 1
ATOM 1171 C CA . LEU A 1 149 ? -0.874 10.005 13.023 1.00 90.31 149 LEU A CA 1
ATOM 1172 C C . LEU A 1 149 ? -1.144 9.476 14.445 1.00 90.31 149 LEU A C 1
ATOM 1174 O O . LEU A 1 149 ? -0.576 8.441 14.802 1.00 90.31 149 LEU A O 1
ATOM 1178 N N . PRO A 1 150 ? -2.060 10.095 15.219 1.00 90.31 150 PRO A N 1
ATOM 1179 C CA . PRO A 1 150 ? -2.378 9.652 16.580 1.00 90.31 150 PRO A CA 1
ATOM 1180 C C . PRO A 1 150 ? -2.834 8.192 16.657 1.00 90.31 150 PRO A C 1
ATOM 1182 O O . PRO A 1 150 ? -2.481 7.472 17.588 1.00 90.31 150 PRO A O 1
ATOM 1185 N N . GLU A 1 151 ? -3.596 7.727 15.662 1.00 90.50 151 GLU A N 1
ATOM 1186 C CA . GLU A 1 151 ? -4.039 6.336 15.586 1.00 90.50 151 GLU A CA 1
ATOM 1187 C C . GLU A 1 151 ? -2.842 5.382 15.497 1.00 90.50 151 GLU A C 1
ATOM 1189 O O . GLU A 1 151 ? -2.808 4.367 16.186 1.00 90.50 151 GLU A O 1
ATOM 1194 N N . ILE A 1 152 ? -1.832 5.736 14.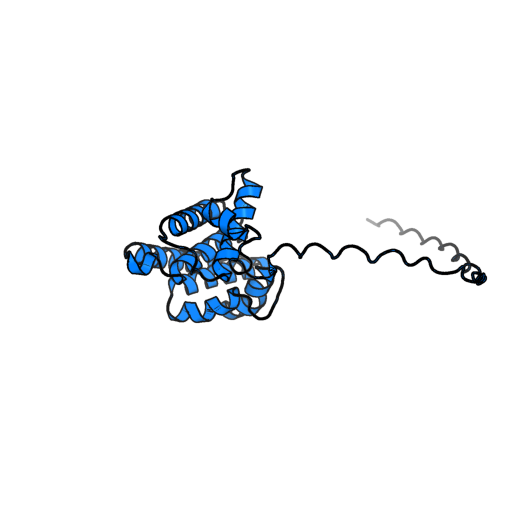701 1.00 89.56 152 ILE A N 1
ATOM 1195 C CA . ILE A 1 152 ? -0.638 4.911 14.490 1.00 89.56 152 ILE A CA 1
ATOM 1196 C C . ILE A 1 152 ? 0.292 4.992 15.700 1.00 89.56 152 ILE A C 1
ATOM 1198 O O . ILE A 1 152 ? 0.821 3.969 16.125 1.00 89.56 152 ILE A O 1
ATOM 1202 N N . GLU A 1 153 ? 0.450 6.177 16.291 1.00 88.88 153 GLU A N 1
ATOM 1203 C CA . GLU A 1 153 ? 1.184 6.358 17.546 1.00 88.88 153 GLU A CA 1
ATOM 1204 C C . GLU A 1 153 ? 0.606 5.461 18.651 1.00 88.88 153 GLU A C 1
ATOM 1206 O O . GLU A 1 153 ? 1.355 4.770 19.335 1.00 88.88 153 GLU A O 1
ATOM 1211 N N . SER A 1 154 ? -0.726 5.363 18.742 1.00 87.81 154 SER A N 1
ATOM 1212 C CA . SER A 1 154 ? -1.387 4.479 19.709 1.00 87.81 154 SER A CA 1
ATOM 1213 C C . SER A 1 154 ? -1.131 2.985 19.471 1.00 87.81 154 SER A C 1
ATOM 1215 O O . SER A 1 154 ? -1.112 2.214 20.427 1.00 87.81 154 SER A O 1
ATOM 1217 N N . TRP A 1 155 ? -0.921 2.561 18.218 1.00 87.94 155 TRP A N 1
ATOM 1218 C CA . TRP A 1 155 ? -0.596 1.165 17.895 1.00 87.94 155 TRP A CA 1
ATOM 1219 C C . TRP A 1 155 ? 0.854 0.809 18.224 1.00 87.94 155 TRP A C 1
ATOM 1221 O O . TRP A 1 155 ? 1.152 -0.356 18.478 1.00 87.94 155 TRP A O 1
ATOM 1231 N N . LEU A 1 156 ? 1.749 1.798 18.170 1.00 82.75 156 LEU A N 1
ATOM 1232 C CA . LEU A 1 156 ? 3.175 1.648 18.462 1.00 82.75 156 LEU A CA 1
ATOM 1233 C C . LEU A 1 156 ? 3.487 1.751 19.960 1.00 82.75 156 LEU A C 1
ATOM 1235 O O . LEU A 1 156 ? 4.607 1.441 20.368 1.00 82.75 156 LEU A O 1
ATOM 1239 N N . ASP A 1 157 ? 2.520 2.172 20.776 1.00 82.12 157 ASP A N 1
ATOM 1240 C CA . ASP A 1 157 ? 2.676 2.208 22.223 1.00 82.12 157 ASP A CA 1
ATOM 1241 C C . ASP A 1 157 ? 2.854 0.785 22.787 1.00 82.12 157 ASP A C 1
ATOM 1243 O O . ASP A 1 157 ? 2.058 -0.127 22.544 1.00 82.12 157 ASP A O 1
ATOM 1247 N N . VAL A 1 158 ? 3.921 0.597 23.570 1.00 60.50 158 VAL A N 1
ATOM 1248 C CA . VAL A 1 158 ? 4.447 -0.707 24.025 1.00 60.50 158 VAL A CA 1
ATOM 1249 C C . VAL A 1 158 ? 3.423 -1.480 24.876 1.00 60.50 158 VAL A C 1
ATOM 1251 O O . VAL A 1 158 ? 3.490 -2.706 24.990 1.00 60.50 158 VAL A O 1
ATOM 1254 N N . GLY A 1 159 ? 2.416 -0.787 25.418 1.00 58.66 159 GLY A N 1
ATOM 1255 C CA . GLY A 1 159 ? 1.287 -1.386 26.134 1.00 58.66 159 GLY A CA 1
ATOM 1256 C C . GLY A 1 159 ? 0.345 -2.240 25.271 1.00 58.66 159 GLY A C 1
ATOM 1257 O O . GLY A 1 159 ? -0.414 -3.036 25.824 1.00 58.66 159 GLY A O 1
ATOM 1258 N N . GLN A 1 160 ? 0.396 -2.134 23.937 1.00 61.59 160 GLN A N 1
ATOM 1259 C CA . GLN A 1 160 ? -0.459 -2.889 23.011 1.00 61.59 160 GLN A CA 1
ATOM 1260 C C . GLN A 1 160 ? 0.317 -3.978 22.256 1.00 61.59 160 GLN A C 1
ATOM 1262 O O . GLN A 1 160 ? 0.346 -4.010 21.026 1.00 61.59 160 GLN A O 1
ATOM 1267 N N . SER A 1 161 ? 0.912 -4.930 22.985 1.00 55.22 161 SER A N 1
ATOM 1268 C CA . SER A 1 161 ? 1.759 -6.005 22.423 1.00 55.22 161 SER A CA 1
ATOM 1269 C C . SER A 1 161 ? 1.130 -6.860 21.299 1.00 55.22 161 SER A C 1
ATOM 1271 O O . SER A 1 161 ? 1.853 -7.576 20.614 1.00 55.22 161 SER A O 1
ATOM 1273 N N . HIS A 1 162 ? -0.180 -6.768 21.045 1.00 60.84 162 HIS A N 1
ATOM 1274 C CA . HIS A 1 162 ? -0.875 -7.494 19.970 1.00 60.84 162 HIS A CA 1
ATOM 1275 C C . HIS A 1 162 ? -1.341 -6.615 18.791 1.00 60.84 162 HIS A C 1
ATOM 1277 O O . HIS A 1 162 ? -1.979 -7.127 17.873 1.00 60.84 162 HIS A O 1
ATOM 1283 N N . ALA A 1 163 ? -1.081 -5.301 18.810 1.00 65.81 163 ALA A N 1
ATOM 1284 C CA . ALA A 1 163 ? -1.576 -4.383 17.778 1.00 65.81 163 ALA A CA 1
ATOM 1285 C C . ALA A 1 163 ? -0.748 -4.416 16.484 1.00 65.81 163 ALA A C 1
ATOM 1287 O O . ALA A 1 163 ? -1.293 -4.207 15.404 1.00 65.81 163 ALA A O 1
ATOM 1288 N N . ILE A 1 164 ? 0.547 -4.694 16.583 1.00 73.00 164 ILE A N 1
ATOM 1289 C CA . ILE A 1 164 ? 1.489 -4.785 15.464 1.00 73.00 164 ILE A CA 1
ATOM 1290 C C . ILE A 1 164 ? 2.060 -6.205 15.440 1.00 73.00 164 ILE A C 1
ATOM 1292 O O . ILE A 1 164 ? 2.045 -6.902 16.458 1.00 73.00 164 ILE A O 1
ATOM 1296 N N . ASP A 1 165 ? 2.517 -6.657 14.273 1.00 69.25 165 ASP A N 1
ATOM 1297 C CA . ASP A 1 165 ? 3.157 -7.960 14.129 1.00 69.25 165 ASP A CA 1
ATOM 1298 C C . ASP A 1 165 ? 4.339 -8.084 15.118 1.00 69.25 165 ASP A C 1
ATOM 1300 O O . ASP A 1 165 ? 5.180 -7.179 15.175 1.00 69.25 165 ASP A O 1
ATOM 1304 N N . PRO A 1 166 ? 4.422 -9.183 15.897 1.00 63.44 166 PRO A N 1
ATOM 1305 C CA . PRO A 1 166 ? 5.428 -9.360 16.940 1.00 63.44 166 PRO A CA 1
ATOM 1306 C C . PRO A 1 166 ? 6.880 -9.178 16.495 1.00 63.44 166 PRO A C 1
ATOM 1308 O O . PRO A 1 166 ? 7.713 -8.782 17.309 1.00 63.44 166 PRO A O 1
ATOM 1311 N N . PHE A 1 167 ? 7.193 -9.431 15.221 1.00 62.91 167 PHE A N 1
ATOM 1312 C CA . PHE A 1 167 ? 8.542 -9.232 14.682 1.00 62.91 167 PHE A CA 1
ATOM 1313 C C . PHE A 1 167 ? 8.970 -7.759 14.607 1.00 62.91 167 PHE A C 1
ATOM 1315 O O . PHE A 1 167 ? 10.153 -7.480 14.422 1.00 62.91 167 PHE A O 1
ATOM 1322 N N . PHE A 1 168 ? 8.031 -6.824 14.767 1.00 60.72 168 PHE A N 1
ATOM 1323 C CA . PHE A 1 168 ? 8.267 -5.382 14.716 1.00 60.72 168 PHE A CA 1
ATOM 1324 C C . PHE A 1 168 ? 8.198 -4.703 16.089 1.00 60.72 168 PHE A C 1
ATOM 1326 O O . PHE A 1 168 ? 8.324 -3.479 16.160 1.00 60.72 168 PHE A O 1
ATOM 1333 N N . HIS A 1 169 ? 8.045 -5.461 17.183 1.00 53.38 169 HIS A N 1
ATOM 1334 C CA . HIS A 1 169 ? 8.207 -4.898 18.525 1.00 53.38 169 HIS A CA 1
ATOM 1335 C C . HIS A 1 169 ? 9.675 -4.568 18.814 1.00 53.38 169 HIS A C 1
ATOM 1337 O O . HIS A 1 169 ? 10.571 -5.318 18.410 1.00 53.38 169 HIS A O 1
ATOM 1343 N N . PRO A 1 170 ? 9.956 -3.484 19.562 1.00 48.91 170 PRO A N 1
ATOM 1344 C CA . PRO A 1 170 ? 11.267 -3.315 20.166 1.00 48.91 170 PRO A CA 1
ATOM 1345 C C . PRO A 1 170 ? 11.570 -4.536 21.043 1.00 48.91 170 PRO A C 1
ATOM 1347 O O . PRO A 1 170 ? 10.698 -5.026 21.763 1.00 48.91 170 PRO A O 1
ATOM 1350 N N . ALA A 1 171 ? 12.804 -5.044 20.964 1.00 49.09 171 ALA A N 1
ATOM 1351 C CA . ALA A 1 171 ? 13.228 -6.174 21.784 1.00 49.09 171 ALA A CA 1
ATOM 1352 C C . ALA A 1 171 ? 12.899 -5.894 23.263 1.00 49.09 171 ALA A C 1
ATOM 1354 O O . ALA A 1 171 ? 13.097 -4.759 23.716 1.00 49.09 171 ALA A O 1
ATOM 1355 N N . PRO A 1 172 ? 12.409 -6.892 24.022 1.00 55.12 172 PRO A N 1
ATOM 1356 C CA . PRO A 1 172 ? 12.178 -6.704 25.444 1.00 55.12 172 PRO A CA 1
ATOM 1357 C C . PRO A 1 172 ? 13.476 -6.216 26.103 1.00 55.12 172 PRO A C 1
ATOM 1359 O O . PRO A 1 172 ? 14.564 -6.628 25.678 1.00 55.12 172 PRO A O 1
ATOM 1362 N N . PRO A 1 173 ? 13.388 -5.335 27.118 1.00 54.09 173 PRO A N 1
ATOM 1363 C CA . PRO A 1 173 ? 14.568 -4.857 27.821 1.00 54.09 173 PRO A CA 1
ATOM 1364 C C . PRO A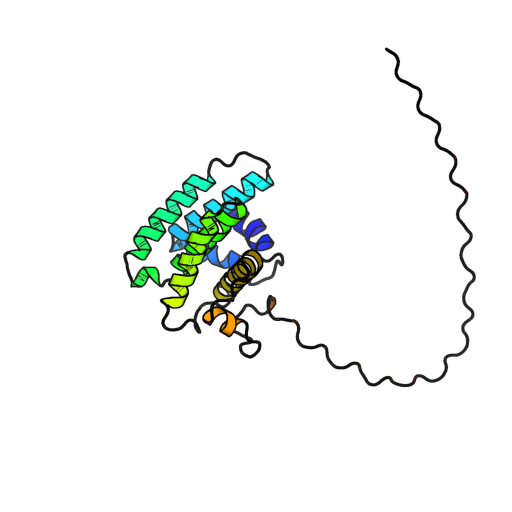 1 173 ? 15.386 -6.062 28.280 1.00 54.09 173 PRO A C 1
ATOM 1366 O O . PRO A 1 173 ? 14.849 -7.012 28.856 1.00 54.09 173 PRO A O 1
ATOM 1369 N N . SER A 1 174 ? 16.681 -6.045 27.965 1.00 56.41 174 SER A N 1
ATOM 1370 C CA . SER A 1 174 ? 17.583 -7.128 28.328 1.00 56.41 174 SER A CA 1
ATOM 1371 C C . SER A 1 174 ? 17.517 -7.359 29.841 1.00 56.41 174 SER A C 1
ATOM 1373 O O . SER A 1 174 ? 17.492 -6.390 30.609 1.00 56.41 174 SER A O 1
ATOM 1375 N N . PRO A 1 175 ? 17.473 -8.625 30.294 1.00 70.56 175 PRO A N 1
ATOM 1376 C CA . PRO A 1 175 ? 17.492 -8.912 31.717 1.00 70.56 175 PRO A CA 1
ATOM 1377 C C . PRO A 1 175 ? 18.752 -8.292 32.339 1.00 70.56 175 PRO A C 1
ATOM 1379 O O . PRO A 1 175 ? 19.806 -8.269 31.688 1.00 70.56 175 PRO A O 1
ATOM 1382 N N . PRO A 1 176 ? 18.664 -7.774 33.578 1.00 70.38 176 PRO A N 1
ATOM 1383 C CA . PRO A 1 176 ? 19.823 -7.216 34.256 1.00 70.38 176 PRO A CA 1
ATOM 1384 C C . PRO A 1 176 ? 20.938 -8.269 34.300 1.00 70.38 176 PRO A C 1
ATOM 1386 O O . PRO A 1 176 ? 20.647 -9.459 34.474 1.00 70.38 176 PRO A O 1
ATOM 1389 N N . PRO A 1 177 ? 22.208 -7.861 34.123 1.00 68.12 177 PRO A N 1
ATOM 1390 C CA . PRO A 1 177 ? 23.314 -8.799 34.176 1.00 68.12 177 PRO A CA 1
ATOM 1391 C C . PRO A 1 177 ? 23.279 -9.551 35.514 1.00 68.12 177 PRO A C 1
ATOM 1393 O O . PRO A 1 177 ? 22.976 -8.943 36.548 1.00 68.12 177 PRO A O 1
ATOM 1396 N N . PRO A 1 178 ? 23.567 -10.865 35.517 1.00 71.62 178 PRO A N 1
ATOM 1397 C CA . PRO A 1 178 ? 23.618 -11.621 36.756 1.00 71.62 178 PRO A CA 1
ATOM 1398 C C . PRO A 1 178 ? 24.643 -10.979 37.702 1.00 71.62 178 PRO A C 1
ATOM 1400 O O . PRO A 1 178 ? 25.668 -10.468 37.233 1.00 71.62 178 PRO A O 1
ATOM 1403 N N . PRO A 1 179 ? 24.394 -10.991 39.024 1.00 66.69 179 PRO A N 1
ATOM 1404 C CA . PRO A 1 179 ? 25.341 -10.459 39.990 1.00 66.69 179 PRO A CA 1
ATOM 1405 C C . PRO A 1 179 ? 26.691 -11.141 39.781 1.00 66.69 179 PRO A C 1
ATOM 1407 O O . PRO A 1 179 ? 26.788 -12.371 39.777 1.00 66.69 179 PRO A O 1
ATOM 1410 N N . SER A 1 180 ? 27.721 -10.322 39.566 1.00 59.19 180 SER A N 1
ATOM 1411 C CA . SER A 1 180 ? 29.094 -10.752 39.335 1.00 59.19 180 SER A CA 1
ATOM 1412 C C . SER A 1 180 ? 29.521 -11.695 40.452 1.00 59.19 180 SER A C 1
ATOM 1414 O O . SER A 1 180 ? 29.796 -11.268 41.572 1.00 59.19 180 SER A O 1
ATOM 1416 N N . THR A 1 181 ? 29.536 -12.991 40.151 1.00 51.41 181 THR A N 1
ATOM 1417 C CA . THR A 1 181 ? 30.036 -14.002 41.070 1.00 51.41 181 THR A CA 1
ATOM 1418 C C . THR A 1 181 ? 31.549 -13.869 41.064 1.00 51.41 181 THR A C 1
ATOM 1420 O O . THR A 1 181 ? 32.200 -14.102 40.046 1.00 51.41 181 THR A O 1
ATOM 1423 N N . THR A 1 182 ? 32.109 -13.417 42.179 1.00 52.38 182 THR A N 1
ATOM 1424 C CA . THR A 1 182 ? 33.549 -13.328 42.402 1.00 52.38 182 THR A CA 1
ATOM 1425 C C . THR A 1 182 ? 34.142 -14.728 42.247 1.00 52.38 182 THR A C 1
ATOM 1427 O O . THR A 1 182 ? 34.003 -15.573 43.129 1.00 52.38 182 THR A O 1
ATOM 1430 N N . ALA A 1 183 ? 34.755 -15.011 41.098 1.00 46.72 183 ALA A N 1
ATOM 1431 C CA . ALA A 1 183 ? 35.484 -16.254 40.893 1.00 46.72 183 ALA A CA 1
ATOM 1432 C C . ALA A 1 183 ? 36.773 -16.238 41.742 1.00 46.72 183 ALA A C 1
ATOM 1434 O O . ALA A 1 183 ? 37.433 -15.196 41.825 1.00 46.72 183 ALA A O 1
ATOM 1435 N N . PRO A 1 184 ? 37.159 -17.364 42.371 1.00 51.62 184 PRO A N 1
ATOM 1436 C CA . PRO A 1 184 ? 38.433 -17.471 43.073 1.00 51.62 184 PRO A CA 1
ATOM 1437 C C . PRO A 1 184 ? 39.604 -17.414 42.073 1.00 51.62 184 PRO A C 1
ATOM 1439 O O . PRO A 1 184 ? 39.424 -17.717 40.890 1.00 51.62 184 PRO A O 1
ATOM 1442 N N . PRO A 1 185 ? 40.813 -17.023 42.517 1.00 43.47 185 PRO A N 1
ATOM 1443 C CA . PRO A 1 185 ? 41.930 -16.748 41.622 1.00 43.47 185 PRO A CA 1
ATOM 1444 C C . PRO A 1 185 ? 42.363 -18.008 40.863 1.00 43.47 185 PRO A C 1
ATOM 1446 O O . PRO A 1 185 ? 42.829 -18.985 41.449 1.00 43.47 185 PRO A O 1
ATOM 1449 N N . SER A 1 186 ? 42.230 -17.963 39.537 1.00 47.41 186 SER A N 1
ATOM 1450 C CA . SER A 1 186 ? 42.724 -18.984 38.617 1.00 47.41 186 SER A CA 1
ATOM 1451 C C . SER A 1 186 ? 44.254 -19.013 38.613 1.00 47.41 186 SER A C 1
ATOM 1453 O O . SER A 1 186 ? 44.916 -17.987 38.432 1.00 47.41 186 SER A O 1
ATOM 1455 N N . SER A 1 187 ? 44.807 -20.208 38.791 1.00 48.69 187 SER A N 1
ATOM 1456 C CA . SER A 1 187 ? 46.225 -20.526 38.661 1.00 48.69 187 SER A CA 1
ATOM 1457 C C . SER A 1 187 ? 46.787 -20.088 37.301 1.00 48.69 187 SER A C 1
ATOM 1459 O O . SER A 1 187 ? 46.135 -20.180 36.264 1.00 48.69 187 SER A O 1
ATOM 1461 N N . LYS A 1 188 ? 48.024 -19.580 37.321 1.00 49.44 188 LYS A N 1
ATOM 1462 C CA . LYS A 1 188 ? 48.760 -19.078 36.153 1.00 49.44 188 LYS A CA 1
ATOM 1463 C C . LYS A 1 188 ? 48.951 -20.175 35.099 1.00 49.44 188 LYS A C 1
ATOM 1465 O O . LYS A 1 188 ? 49.871 -20.984 35.213 1.00 49.44 188 LYS A O 1
ATOM 1470 N N . THR A 1 189 ? 48.162 -20.146 34.033 1.00 44.25 189 THR A N 1
ATOM 1471 C CA . THR A 1 189 ? 48.462 -20.878 32.797 1.00 44.25 189 THR A CA 1
ATOM 1472 C C . THR A 1 189 ? 49.412 -20.027 31.953 1.00 44.25 189 THR A C 1
ATOM 1474 O O . THR A 1 189 ? 49.086 -18.903 31.577 1.00 44.25 189 THR A O 1
ATOM 1477 N N . LYS A 1 190 ? 50.627 -20.533 31.700 1.00 49.81 190 LYS A N 1
ATOM 1478 C CA . LYS A 1 190 ? 51.616 -19.916 30.799 1.00 49.81 190 LYS A CA 1
ATOM 1479 C C . LYS A 1 190 ? 51.014 -19.764 29.399 1.00 49.81 190 LYS A C 1
ATOM 1481 O O . LYS A 1 190 ? 50.626 -20.761 28.796 1.00 49.81 190 LYS A O 1
ATOM 1486 N N . SER A 1 191 ? 50.996 -18.541 28.877 1.00 55.91 191 SER A N 1
ATOM 1487 C CA . SER A 1 191 ? 50.655 -18.269 27.480 1.00 55.91 191 SER A CA 1
ATOM 1488 C C . SER A 1 191 ? 51.659 -18.950 26.535 1.00 55.91 191 SER A C 1
ATOM 1490 O O . SER A 1 191 ? 52.864 -18.898 26.806 1.00 55.91 191 SER A O 1
ATOM 1492 N N . PRO A 1 192 ? 51.210 -19.568 25.429 1.00 60.69 192 PRO A N 1
ATOM 1493 C CA . PRO A 1 192 ? 52.112 -20.034 24.384 1.00 60.69 192 PRO A CA 1
ATOM 1494 C C . PRO A 1 192 ? 52.739 -18.836 23.643 1.00 60.69 192 PRO A C 1
ATOM 1496 O O . PRO A 1 192 ? 52.125 -17.765 23.581 1.00 60.69 192 PRO A O 1
ATOM 1499 N N . PRO A 1 193 ? 53.962 -18.982 23.101 1.00 67.12 193 PRO A N 1
ATOM 1500 C CA . PRO A 1 193 ? 54.635 -17.905 22.387 1.00 67.12 193 PRO A CA 1
ATOM 1501 C C . PRO A 1 193 ? 53.913 -17.569 21.070 1.00 67.12 193 PRO A C 1
ATOM 1503 O O . PRO A 1 193 ? 53.255 -18.436 20.487 1.00 67.12 193 PRO A O 1
ATOM 1506 N N . PRO A 1 194 ? 54.031 -16.318 20.591 1.00 67.62 194 PRO A N 1
ATOM 1507 C CA . PRO A 1 194 ? 53.386 -15.880 19.362 1.00 67.62 194 PRO A CA 1
ATOM 1508 C C . PRO A 1 194 ? 53.970 -16.595 18.129 1.00 67.62 194 PRO A C 1
ATOM 1510 O O . PRO A 1 194 ? 55.149 -16.962 18.128 1.00 67.62 194 PRO A O 1
ATOM 1513 N N . PRO A 1 195 ? 53.167 -16.781 17.066 1.00 67.38 195 PRO A N 1
ATOM 1514 C CA . PRO A 1 195 ? 53.637 -17.385 15.826 1.00 67.38 195 PRO A CA 1
ATOM 1515 C C . PRO A 1 195 ? 54.666 -16.486 15.113 1.00 67.38 195 PRO A C 1
ATOM 1517 O O . PRO A 1 195 ? 54.621 -15.259 15.256 1.00 67.38 195 PRO A O 1
ATOM 1520 N N . PRO A 1 196 ? 55.592 -17.074 14.333 1.00 68.81 196 PRO A N 1
ATOM 1521 C CA . PRO A 1 196 ? 56.622 -16.325 13.623 1.00 68.81 196 PRO A CA 1
ATOM 1522 C C . PRO A 1 196 ? 56.031 -15.424 12.531 1.00 68.81 196 PRO A C 1
ATOM 1524 O O . PRO A 1 196 ? 55.023 -15.749 11.901 1.00 68.81 196 PRO A O 1
ATOM 1527 N N . ALA A 1 197 ? 56.691 -14.285 12.308 1.00 70.88 197 ALA A N 1
ATOM 1528 C CA . ALA A 1 197 ? 56.299 -13.295 11.313 1.00 70.88 197 ALA A CA 1
ATOM 1529 C C . ALA A 1 197 ? 56.353 -13.865 9.877 1.00 70.88 197 ALA A C 1
ATOM 1531 O O . ALA A 1 197 ? 57.253 -14.648 9.562 1.00 70.88 197 ALA A O 1
ATOM 1532 N N . PRO A 1 198 ? 55.424 -13.464 8.990 1.00 65.00 198 PRO A N 1
ATOM 1533 C CA . PRO A 1 198 ? 55.433 -13.900 7.599 1.00 65.00 198 PRO A CA 1
ATOM 1534 C C . PRO A 1 198 ? 56.626 -13.302 6.828 1.00 65.00 198 PRO A C 1
ATOM 1536 O O . PRO A 1 198 ? 57.050 -12.180 7.123 1.00 65.00 198 PRO A O 1
ATOM 1539 N N . PRO A 1 199 ? 57.161 -14.016 5.820 1.00 68.50 199 PRO 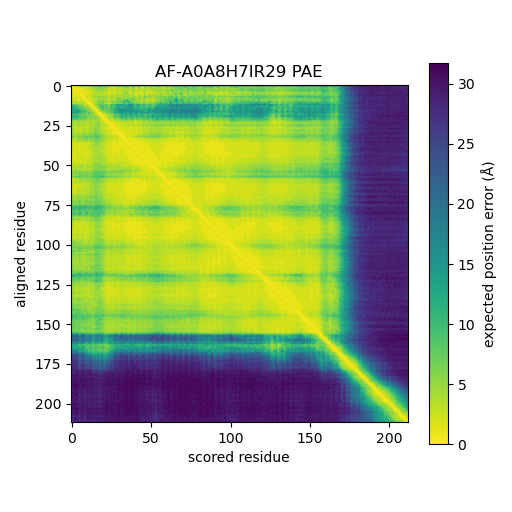A N 1
ATOM 1540 C CA . PRO A 1 199 ? 58.276 -13.531 5.014 1.00 68.50 199 PRO A CA 1
ATOM 1541 C C . PRO A 1 199 ? 57.879 -12.319 4.148 1.00 68.50 199 PRO A C 1
ATOM 1543 O O . PRO A 1 199 ? 56.707 -12.168 3.781 1.00 68.50 199 PRO A O 1
ATOM 1546 N N . PRO A 1 200 ? 58.846 -11.452 3.792 1.00 65.94 200 PRO A N 1
ATOM 1547 C CA . PRO A 1 200 ? 58.592 -10.265 2.983 1.00 65.94 200 PRO A CA 1
ATOM 1548 C C . PRO A 1 200 ? 58.093 -10.646 1.584 1.00 65.94 200 PRO A C 1
ATOM 1550 O O . PRO A 1 200 ? 58.632 -11.542 0.933 1.00 65.94 200 PRO A O 1
ATOM 1553 N N . ARG A 1 201 ? 57.055 -9.942 1.116 1.00 60.69 201 ARG A N 1
ATOM 1554 C CA . ARG A 1 201 ? 56.512 -10.096 -0.239 1.00 60.69 201 ARG A CA 1
ATOM 1555 C C . ARG A 1 201 ? 57.580 -9.721 -1.267 1.00 60.69 201 ARG A C 1
ATOM 1557 O O . ARG A 1 201 ? 58.094 -8.606 -1.248 1.00 60.69 201 ARG A O 1
ATOM 1564 N N . SER A 1 202 ? 57.878 -10.644 -2.174 1.00 60.66 202 SER A N 1
ATOM 1565 C CA . SER A 1 202 ? 58.644 -10.382 -3.388 1.00 60.66 202 SER A CA 1
ATOM 1566 C C . SER A 1 202 ? 57.932 -9.326 -4.240 1.00 60.66 202 SER A C 1
ATOM 1568 O O . SER A 1 202 ? 56.715 -9.368 -4.425 1.00 60.66 202 SER A O 1
ATOM 1570 N N . ALA A 1 203 ? 58.699 -8.351 -4.726 1.00 54.88 203 ALA A N 1
ATOM 1571 C CA . ALA A 1 203 ? 58.217 -7.296 -5.606 1.00 54.88 203 ALA A CA 1
ATOM 1572 C C . ALA A 1 203 ? 57.705 -7.890 -6.929 1.00 54.88 203 ALA A C 1
ATOM 1574 O O . ALA A 1 203 ? 58.410 -8.655 -7.588 1.00 54.88 203 ALA A O 1
ATOM 1575 N N . SER A 1 204 ? 56.481 -7.530 -7.316 1.00 59.25 204 SER A N 1
ATOM 1576 C CA . SER A 1 204 ? 55.929 -7.852 -8.633 1.00 59.25 204 SER A CA 1
ATOM 1577 C C . SER A 1 204 ? 56.713 -7.122 -9.733 1.00 59.25 204 SER A C 1
ATOM 1579 O O . SER A 1 204 ? 57.022 -5.941 -9.561 1.00 59.25 204 SER A O 1
ATOM 1581 N N . PRO A 1 205 ? 57.013 -7.771 -10.872 1.00 54.28 205 PRO A N 1
ATOM 1582 C CA . PRO A 1 205 ? 57.683 -7.118 -11.987 1.00 54.28 205 PRO A CA 1
ATOM 1583 C C . PRO A 1 205 ? 56.752 -6.133 -12.707 1.00 54.28 205 PRO A C 1
ATOM 1585 O O . PRO A 1 205 ? 55.575 -6.402 -12.945 1.00 54.28 205 PRO A O 1
ATOM 1588 N N . SER A 1 206 ? 57.329 -4.985 -13.044 1.00 55.25 206 SER A N 1
ATOM 1589 C CA . SER A 1 206 ? 56.747 -3.856 -13.764 1.00 55.25 206 SER A CA 1
ATOM 1590 C C . SER A 1 206 ? 56.237 -4.259 -15.152 1.00 55.25 206 SER A C 1
ATOM 1592 O O . SER A 1 206 ? 56.969 -4.863 -15.935 1.00 55.25 206 SER A O 1
ATOM 1594 N N . SER A 1 207 ? 55.002 -3.879 -15.486 1.00 64.31 207 SER A N 1
ATOM 1595 C CA . SER A 1 207 ? 54.445 -4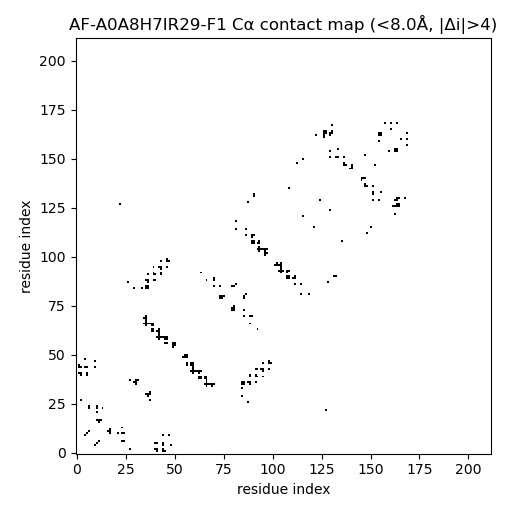.023 -16.837 1.00 64.31 207 SER A CA 1
ATOM 1596 C C . SER A 1 207 ? 55.219 -3.171 -17.860 1.00 64.31 207 SER A C 1
ATOM 1598 O O . SER A 1 207 ? 55.555 -2.025 -17.549 1.00 64.31 207 SER A O 1
ATOM 1600 N N . PRO A 1 208 ? 55.475 -3.667 -19.086 1.00 65.94 208 PRO A N 1
ATOM 1601 C CA . PRO A 1 208 ? 56.082 -2.863 -20.142 1.00 65.94 208 PRO A CA 1
ATOM 1602 C C . PRO A 1 208 ? 55.061 -1.899 -20.786 1.00 65.94 208 PRO A C 1
ATOM 1604 O O . PRO A 1 208 ? 53.859 -2.181 -20.777 1.00 65.94 208 PRO A O 1
ATOM 1607 N N . PRO A 1 209 ? 55.519 -0.765 -21.352 1.00 62.47 209 PRO A N 1
ATOM 1608 C CA . PRO A 1 209 ? 54.652 0.249 -21.952 1.00 62.47 209 PRO A CA 1
ATOM 1609 C C . PRO A 1 209 ? 54.072 -0.188 -23.314 1.00 62.47 209 PRO A C 1
ATOM 1611 O O . PRO A 1 209 ? 54.608 -1.098 -23.956 1.00 62.47 209 PRO A O 1
ATOM 1614 N N . PRO A 1 210 ? 52.986 0.464 -23.776 1.00 56.00 210 PRO A N 1
ATOM 1615 C CA . PRO A 1 210 ? 52.293 0.098 -25.006 1.00 56.00 210 PRO A CA 1
ATOM 1616 C C . PRO A 1 210 ? 53.116 0.469 -26.247 1.00 56.00 210 PRO A C 1
ATOM 1618 O O . PRO A 1 210 ? 53.792 1.497 -26.274 1.00 56.00 210 PRO A O 1
ATOM 1621 N N . ARG A 1 211 ? 53.037 -0.364 -27.291 1.00 58.25 211 ARG A N 1
ATOM 1622 C CA . ARG A 1 211 ? 53.529 -0.027 -28.635 1.00 58.25 211 ARG A CA 1
ATOM 1623 C C . ARG A 1 211 ? 52.383 0.563 -29.459 1.00 58.25 211 ARG A C 1
ATOM 1625 O O . ARG A 1 211 ? 51.275 0.034 -29.413 1.00 58.25 211 ARG A O 1
ATOM 1632 N N . HIS A 1 212 ? 52.693 1.662 -30.145 1.00 59.78 212 HIS A N 1
ATOM 1633 C CA . HIS A 1 212 ? 51.872 2.315 -31.165 1.00 59.78 212 HIS A CA 1
ATOM 1634 C C . HIS A 1 212 ? 51.724 1.451 -32.417 1.00 59.78 212 HIS A C 1
ATOM 1636 O O . HIS A 1 212 ? 52.688 0.710 -32.724 1.00 59.78 212 HIS A O 1
#

Nearest PDB structures (foldseek):
  7vpr-assembly2_D  TM=6.347E-01  e=4.572E-02  Nakaseomyces glabratus CBS 138
  7vpu-assembly2_C  TM=7.311E-01  e=1.855E-01  Lachancea thermotolerans CBS 6340
  7vpr-assembly1_B  TM=7.815E-01  e=4.644E-01  Nakaseomyces glabratus CBS 138
  7xb5-assembly1_A-2  TM=6.402E-01  e=2.479E-01  Saccharomyces cerevisiae S288C
  7vpr-assembly2_C  TM=7.318E-01  e=8.292E-01  Nakaseomyces glabratus CBS 138

Mean predicted aligned error: 12.7 Å

pLDDT: mean 81.43, std 15.15, range [43.47, 98.12]

Foldseek 3Di:
DLLVLQQPPVLCVVVVHDDDPSCSNVLVVVCVVAVLLVLLSSLLSQLVVCVVVVHDRDPSVVSLVVSVVSLVVLCVDPVSCLDVSSLSSLLSNLSSCVSVVHPCSVVSLVVNVVSVVPDPDCQPPQQNSLQSNLVVQVVVCVVPVDDGDPVNVVLLPLVNCRNHDVVPHDDDPDDDPDPPDPDDDDDDDDDDDDDDDDDDDDDDDDDDDDDD

Organism: NCBI:txid45133